Protein AF-0000000076970080 (afdb_homodimer)

Organism: Aegilops tauschii subsp. strangulata (NCBI:txid200361)

Secondary structure (DSSP, 8-state):
-----EE--S-------S-----TTT-PPPEEEEE-SGGGTT-EEEE-HHHHHHT-----EEESS-PPPHHHHHHHHHHHHHHHHHHHHHHHHHHHHHHHHHHHHHHHHHHHHH--/-----EE--S-------S-----TTT-PPPEEEEE-SGGGTT-EEEE-HHHHHHT---S-EEESS-PPPHHHHHHHHHHHHHHHHHHHHHHHHHHHHHHHHHHHHHHHHHHHHH--

pLDDT: mean 81.89, std 19.7, range [21.89, 98.44]

Foldseek 3Di:
DQQALWPADPCPPDPDDPPQDAQPPPRDHWDWIAGCHQQRGGWIWTDDPVCNVPVNHSVRIDTPDDGDPPVSNVVSNVVVVVVVVVVVVVVVVVVVVVVVVVVVVVVVVVVVVVVD/DQQAQWPQDPDPPPDDDPPQDQQPPPRDFWGWTQGCDQQRGGWIWTDDPVCNVPVNHSVRIGTPDDGDPPVSNVVSNVVVVVVVVVVVVVVVVVVVVVVVVVVVVVVVVVVVVVVD

Radius of gyration: 26.05 Å; Cα contacts (8 Å, |Δi|>4): 321; chains: 2; bounding box: 55×82×54 Å

Solvent-accessible surface area (backbone atoms only — not comparable to full-atom values): 13072 Å² total; per-residue (Å²): 131,84,75,50,50,58,48,75,51,77,86,70,79,65,87,74,68,88,84,54,76,46,28,89,86,73,68,40,72,47,36,68,29,19,24,50,31,55,57,46,47,38,36,36,27,34,26,44,63,60,25,74,75,69,70,42,82,72,81,45,73,43,69,72,48,75,82,66,58,67,64,36,29,53,44,33,39,48,55,48,47,53,34,52,50,51,52,52,50,43,53,52,49,50,52,53,48,51,53,53,50,49,53,47,52,50,51,42,51,52,53,53,62,70,70,98,131,85,66,52,50,55,50,68,56,83,76,77,75,67,86,74,67,87,85,55,76,45,27,89,86,73,65,38,74,48,36,65,28,19,28,54,38,55,56,45,48,37,37,36,26,33,24,44,63,60,26,69,74,69,71,44,70,72,79,45,74,45,72,72,48,75,81,66,58,67,65,36,28,53,45,34,40,48,55,47,46,53,35,52,51,52,53,52,49,44,54,52,49,50,51,54,49,52,53,53,51,49,53,49,51,49,49,41,52,50,53,52,60,71,71,98

Structure (mmCIF, N/CA/C/O backbone):
data_AF-0000000076970080-model_v1
#
loop_
_entity.id
_entity.type
_entity.pdbx_description
1 polymer 'Zinc finger GRF-type domain-containing protein'
#
loop_
_atom_site.group_PDB
_atom_site.id
_atom_site.type_symbol
_atom_site.label_atom_id
_atom_site.label_alt_id
_atom_site.label_comp_id
_atom_site.label_asym_id
_atom_site.label_entity_id
_atom_site.label_seq_id
_atom_site.pdbx_PDB_ins_code
_atom_site.Cartn_x
_atom_site.Cartn_y
_atom_site.Cartn_z
_atom_site.occupancy
_atom_site.B_iso_or_equiv
_atom_site.auth_seq_id
_atom_site.auth_comp_id
_atom_site.auth_asym_id
_atom_site.auth_atom_id
_atom_site.pdbx_PDB_model_num
ATOM 1 N N . GLN A 1 1 ? -20.906 6.219 2.838 1 29.48 1 GLN A N 1
ATOM 2 C CA . GLN A 1 1 ? -19.578 6.734 3.133 1 29.48 1 GLN A CA 1
ATOM 3 C C . GLN A 1 1 ? -18.719 5.68 3.838 1 29.48 1 GLN A C 1
ATOM 5 O O . GLN A 1 1 ? -19.094 5.191 4.91 1 29.48 1 GLN A O 1
ATOM 10 N N . GLU A 1 2 ? -17.859 4.887 3.189 1 37.53 2 GLU A N 1
ATOM 11 C CA . GLU A 1 2 ? -17.172 3.713 3.725 1 37.53 2 GLU A CA 1
ATOM 12 C C . GLU A 1 2 ? -16.297 4.082 4.922 1 37.53 2 GLU A C 1
ATOM 14 O O . GLU A 1 2 ? -15.594 5.098 4.895 1 37.53 2 GLU A O 1
ATOM 19 N N . THR A 1 3 ? -16.625 3.633 6.121 1 46.16 3 THR A N 1
ATOM 20 C CA . THR A 1 3 ? -15.828 3.809 7.336 1 46.16 3 THR A CA 1
ATOM 21 C C . THR A 1 3 ? -14.375 3.418 7.094 1 46.16 3 THR A C 1
ATOM 23 O O . THR A 1 3 ? -14.094 2.363 6.523 1 46.16 3 THR A O 1
ATOM 26 N N . PRO A 1 4 ? -13.461 4.406 7.207 1 46.34 4 PRO A N 1
ATOM 27 C CA . PRO A 1 4 ? -12.055 4.055 7.016 1 46.34 4 PRO A CA 1
ATOM 28 C C . PRO A 1 4 ? -11.594 2.934 7.945 1 46.34 4 PRO A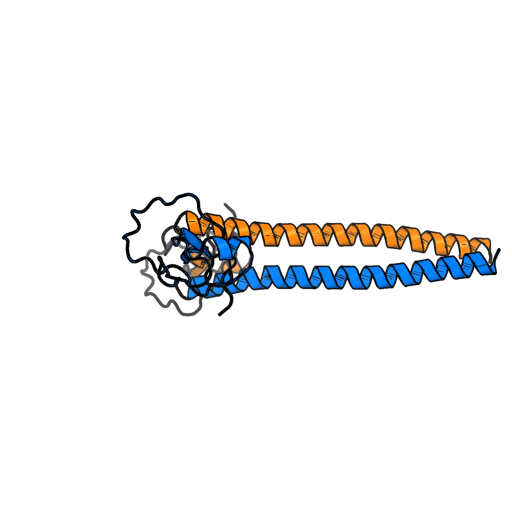 C 1
ATOM 30 O O . PRO A 1 4 ? -12.148 2.766 9.039 1 46.34 4 PRO A O 1
ATOM 33 N N . ASP A 1 5 ? -11.023 1.921 7.551 1 50.09 5 ASP A N 1
ATOM 34 C CA . ASP A 1 5 ? -10.352 0.904 8.359 1 50.09 5 ASP A CA 1
ATOM 35 C C . ASP A 1 5 ? -9.453 1.545 9.406 1 50.09 5 ASP A C 1
ATOM 37 O O . ASP A 1 5 ? -8.617 2.391 9.086 1 50.09 5 ASP A O 1
ATOM 41 N N . SER A 1 6 ? -9.984 1.822 10.672 1 53.53 6 SER A N 1
ATOM 42 C CA . SER A 1 6 ? -9.328 2.561 11.742 1 53.53 6 SER A CA 1
ATOM 43 C C . SER A 1 6 ? -8.203 1.739 12.367 1 53.53 6 SER A C 1
ATOM 45 O O . SER A 1 6 ? -8.344 0.531 12.562 1 53.53 6 SER A O 1
ATOM 47 N N . VAL A 1 7 ? -6.988 2.172 12.219 1 51.09 7 VAL A N 1
ATOM 48 C CA . VAL A 1 7 ? -5.953 1.723 13.148 1 51.09 7 VAL A CA 1
ATOM 49 C C . VAL A 1 7 ? -6.137 2.408 14.5 1 51.09 7 VAL A C 1
ATOM 51 O O . VAL A 1 7 ? -6.254 3.635 14.57 1 51.09 7 VAL A O 1
ATOM 54 N N . VAL A 1 8 ? -6.664 1.631 15.484 1 51.25 8 VAL A N 1
ATOM 55 C CA . VAL A 1 8 ? -6.887 2.17 16.812 1 51.25 8 VAL A CA 1
ATOM 56 C C . VAL A 1 8 ? -5.574 2.693 17.391 1 51.25 8 VAL A C 1
ATOM 58 O O . VAL A 1 8 ? -4.566 1.98 17.406 1 51.25 8 VAL A O 1
ATOM 61 N N . GLU A 1 9 ? -5.219 4.035 17.344 1 52.5 9 GLU A N 1
ATOM 62 C CA . GLU A 1 9 ? -4.07 4.594 18.047 1 52.5 9 GLU A CA 1
ATOM 63 C C . GLU A 1 9 ? -4.164 4.332 19.562 1 52.5 9 GLU A C 1
ATOM 65 O O . GLU A 1 9 ? -5.262 4.254 20.109 1 52.5 9 GLU A O 1
ATOM 70 N N . PRO A 1 10 ? -3.008 4.184 20.172 1 43.25 10 PRO A N 1
ATOM 71 C CA . PRO A 1 10 ? -3.012 4.145 21.625 1 43.25 10 PRO A CA 1
ATOM 72 C C . PRO A 1 10 ? -3.834 5.27 22.25 1 43.25 10 PRO A C 1
ATOM 74 O O . PRO A 1 10 ? -4.113 6.273 21.594 1 43.25 10 PRO A O 1
ATOM 77 N N . SER A 1 11 ? -4.215 5.23 23.656 1 40.75 11 SER A N 1
ATOM 78 C CA . SER A 1 11 ? -5.059 5.965 24.594 1 40.75 11 SER A CA 1
ATOM 79 C C . SER A 1 11 ? -4.801 7.465 24.516 1 40.75 11 SER A C 1
ATOM 81 O O . SER A 1 11 ? -3.789 7.953 25.016 1 40.75 11 SER A O 1
ATOM 83 N N . PHE A 1 12 ? -4.855 8.039 23.422 1 42.59 12 PHE A N 1
ATOM 84 C CA . PHE A 1 12 ? -4.84 9.484 23.594 1 42.59 12 PHE A CA 1
ATOM 85 C C . PHE A 1 12 ? -5.98 9.93 24.5 1 42.59 12 PHE A C 1
ATOM 87 O O . PHE A 1 12 ? -7.152 9.773 24.156 1 42.59 12 PHE A O 1
ATOM 94 N N . ARG A 1 13 ? -5.637 10.086 25.875 1 39.88 13 ARG A N 1
ATOM 95 C CA . ARG A 1 13 ? -6.551 10.406 26.969 1 39.88 13 ARG A CA 1
ATOM 96 C C . ARG A 1 13 ? -6.973 11.875 26.922 1 39.88 13 ARG A C 1
ATOM 98 O O . ARG A 1 13 ? -6.34 12.734 27.547 1 39.88 13 ARG A O 1
ATOM 105 N N . GLY A 1 14 ? -7.246 12.453 25.781 1 41.94 14 GLY A N 1
ATOM 106 C CA . GLY A 1 14 ? -7.789 13.789 26 1 41.94 14 GLY A CA 1
ATOM 107 C C . GLY A 1 14 ? -9.117 13.773 26.734 1 41.94 14 GLY A C 1
ATOM 108 O O . GLY A 1 14 ? -9.773 12.734 26.812 1 41.94 14 GLY A O 1
ATOM 109 N N . SER A 1 15 ? -9.258 14.773 27.625 1 40.94 15 SER A N 1
ATOM 110 C CA . SER A 1 15 ? -10.453 15.023 28.422 1 40.94 15 SER A CA 1
ATOM 111 C C . SER A 1 15 ? -11.672 15.234 27.531 1 40.94 15 SER A C 1
ATOM 113 O O . SER A 1 15 ? -11.688 16.141 26.703 1 40.94 15 SER A O 1
ATOM 115 N N . TYR A 1 16 ? -12.227 14.172 27.094 1 46.31 16 TYR A N 1
ATOM 116 C CA . TYR A 1 16 ? -13.461 14.188 26.328 1 46.31 16 TYR A CA 1
ATOM 117 C C . TYR A 1 16 ? -14.562 14.945 27.062 1 46.31 16 TYR A C 1
ATOM 119 O O . TYR A 1 16 ? -14.742 14.773 28.266 1 46.31 16 TYR A O 1
ATOM 127 N N . THR A 1 17 ? -14.891 16.094 26.625 1 47.94 17 THR A N 1
ATOM 128 C CA . THR A 1 17 ? -16.047 16.797 27.172 1 47.94 17 THR A CA 1
ATOM 129 C C . THR A 1 17 ? -17.328 15.984 26.969 1 47.94 17 THR A C 1
ATOM 131 O O . THR A 1 17 ? -17.391 15.133 26.078 1 47.94 17 THR A O 1
ATOM 134 N N . GLU A 1 18 ? -18.312 15.922 27.844 1 51.88 18 GLU A N 1
ATOM 135 C CA . GLU A 1 18 ? -19.594 15.273 28.094 1 51.88 18 GLU A CA 1
ATOM 136 C C . GLU A 1 18 ? -20.422 15.172 26.812 1 51.88 18 GLU A C 1
ATOM 138 O O . GLU A 1 18 ? -21.25 14.273 26.672 1 51.88 18 GLU A O 1
ATOM 143 N N . SER A 1 19 ? -20.422 16.109 25.812 1 54.69 19 SER A N 1
ATOM 144 C CA . SER A 1 19 ? -21.406 16.078 24.734 1 54.69 19 SER A CA 1
ATOM 145 C C . SER A 1 19 ? -20.953 15.188 23.578 1 54.69 19 SER A C 1
ATOM 147 O O . SER A 1 19 ? -20.734 15.664 22.469 1 54.69 19 SER A O 1
ATOM 149 N N . GLU A 1 20 ? -20.172 14.242 23.828 1 60.91 20 GLU A N 1
ATOM 150 C CA . GLU A 1 20 ? -19.656 13.508 22.688 1 60.91 20 GLU A CA 1
ATOM 151 C C . GLU A 1 20 ? -20.719 12.602 22.078 1 60.91 20 GLU A C 1
ATOM 153 O O . GLU A 1 20 ? -21.453 11.922 22.797 1 60.91 20 GLU A O 1
ATOM 158 N N . PRO A 1 21 ? -21.062 12.859 20.828 1 65.19 21 PRO A N 1
ATOM 159 C CA . PRO A 1 21 ? -22.141 12.094 20.188 1 65.19 21 PRO A CA 1
ATOM 160 C C . PRO A 1 21 ? -21.953 10.586 20.328 1 65.19 21 PRO A C 1
ATOM 162 O O . PRO A 1 21 ? -20.844 10.07 20.094 1 65.19 21 PRO A O 1
ATOM 165 N N . THR A 1 22 ? -22.688 10 21.156 1 74.12 22 THR A N 1
ATOM 166 C CA . THR A 1 22 ? -22.75 8.547 21.281 1 74.12 22 THR A CA 1
ATOM 167 C C . THR A 1 22 ? -23.594 7.949 20.141 1 74.12 22 THR A C 1
ATOM 169 O O . THR A 1 22 ? -24.516 8.594 19.656 1 74.12 22 THR A O 1
ATOM 172 N N . CYS A 1 23 ? -23.094 6.875 19.547 1 80.31 23 CYS A N 1
ATOM 173 C CA . CYS A 1 23 ? -23.891 6.242 18.5 1 80.31 23 CYS A CA 1
ATOM 174 C C . CYS A 1 23 ? -25.203 5.73 19.047 1 80.31 23 CYS A C 1
ATOM 176 O O . CYS A 1 23 ? -25.297 5.395 20.234 1 80.31 23 CYS A O 1
ATOM 178 N N . MET A 1 24 ? -26.188 5.789 18.266 1 78.75 24 MET A N 1
ATOM 179 C CA . MET A 1 24 ? -27.547 5.438 18.672 1 78.75 24 MET A CA 1
ATOM 180 C C . MET A 1 24 ? -27.688 3.932 18.859 1 78.75 24 MET A C 1
ATOM 182 O O . MET A 1 24 ? -28.562 3.473 19.594 1 78.75 24 MET A O 1
ATOM 186 N N . MET A 1 25 ? -26.781 3.234 18.328 1 81.25 25 MET A N 1
ATOM 187 C CA . MET A 1 25 ? -26.922 1.78 18.344 1 81.25 25 MET A CA 1
ATOM 188 C C . MET A 1 25 ? -26.25 1.187 19.578 1 81.25 25 MET A C 1
ATOM 190 O O . MET A 1 25 ? -26.797 0.273 20.203 1 81.25 25 MET A O 1
ATOM 194 N N . HIS A 1 26 ? -25.031 1.766 20 1 84 26 HIS A N 1
ATOM 195 C CA . HIS A 1 26 ? -24.234 1.1 21.031 1 84 26 HIS A CA 1
ATOM 196 C C . HIS A 1 26 ? -24.141 1.96 22.281 1 84 26 HIS A C 1
ATOM 198 O O . HIS A 1 26 ? -23.75 1.473 23.344 1 84 26 HIS A O 1
ATOM 204 N N . HIS A 1 27 ? -24.516 3.227 22.156 1 82.62 27 HIS A N 1
ATOM 205 C CA . HIS A 1 27 ? -24.578 4.152 23.281 1 82.62 27 HIS A CA 1
ATOM 206 C C . HIS A 1 27 ? -23.266 4.145 24.078 1 82.62 27 HIS A C 1
ATOM 208 O O . HIS A 1 27 ? -23.297 4.113 25.312 1 82.62 27 HIS A O 1
ATOM 214 N N . GLN A 1 28 ? -22.156 3.992 23.391 1 83.38 28 GLN A N 1
ATOM 215 C CA . GLN A 1 28 ? -20.828 4.031 24.016 1 83.38 28 GLN A CA 1
ATOM 216 C C . GLN A 1 28 ? -20.156 5.383 23.781 1 83.38 28 GLN A C 1
ATOM 218 O O . GLN A 1 28 ? -20.422 6.059 22.797 1 83.38 28 GLN A O 1
ATOM 223 N N . ARG A 1 29 ? -19.375 5.797 24.734 1 83.62 29 ARG A N 1
ATOM 224 C CA . ARG A 1 29 ? -18.578 7.004 24.547 1 83.62 29 ARG A CA 1
ATOM 225 C C . ARG A 1 29 ? -17.609 6.855 23.375 1 83.62 29 ARG A C 1
ATOM 227 O O . ARG A 1 29 ? -16.969 5.812 23.219 1 83.62 29 ARG A O 1
ATOM 234 N N . PRO A 1 30 ? -17.625 7.828 22.578 1 84.62 30 PRO A N 1
ATOM 235 C CA . PRO A 1 30 ? -16.703 7.742 21.422 1 84.62 30 PRO A CA 1
ATOM 236 C C . PRO A 1 30 ? -15.242 7.617 21.844 1 84.62 30 PRO A C 1
ATOM 238 O O . PRO A 1 30 ? -14.852 8.156 22.891 1 84.62 30 PRO A O 1
ATOM 241 N N . LYS A 1 31 ? -14.555 6.887 21.062 1 87 31 LYS A N 1
ATOM 242 C CA . LYS A 1 31 ? -13.117 6.715 21.266 1 87 31 LYS A CA 1
ATOM 243 C C . LYS A 1 31 ? -12.32 7.383 20.156 1 87 31 LYS A C 1
ATOM 245 O O . LYS A 1 31 ? -12.789 7.477 19.016 1 87 31 LYS A O 1
ATOM 250 N N . LYS A 1 32 ? -11.156 7.902 20.594 1 89.12 32 LYS A N 1
ATOM 251 C CA . LYS A 1 32 ? -10.234 8.453 19.609 1 89.12 32 LYS A CA 1
ATOM 252 C C . LYS A 1 32 ? -9.594 7.348 18.766 1 89.12 32 LYS A C 1
ATOM 254 O O . LYS A 1 32 ? -9 6.418 19.328 1 89.12 32 LYS A O 1
ATOM 259 N N . MET A 1 33 ? -9.781 7.488 17.422 1 89.88 33 MET A N 1
ATOM 260 C CA . MET A 1 33 ? -9.266 6.48 16.5 1 89.88 33 MET A CA 1
ATOM 261 C C . MET A 1 33 ? -8.516 7.137 15.344 1 89.88 33 MET A C 1
ATOM 263 O O . MET A 1 33 ? -8.555 8.359 15.18 1 89.88 33 MET A O 1
ATOM 267 N N . VAL A 1 34 ? -7.734 6.25 14.617 1 93.94 34 VAL A N 1
ATOM 268 C CA . VAL A 1 34 ? -6.984 6.699 13.445 1 93.94 34 VAL A CA 1
ATOM 269 C C . VAL A 1 34 ? -7.508 5.996 12.195 1 93.94 34 VAL A C 1
ATOM 271 O O . VAL A 1 34 ? -7.641 4.77 12.172 1 93.94 34 VAL A O 1
ATOM 274 N N . ALA A 1 35 ? -7.875 6.785 11.211 1 92.88 35 ALA A N 1
ATOM 275 C CA . ALA A 1 35 ? -8.336 6.211 9.945 1 92.88 35 ALA A CA 1
ATOM 276 C C . ALA A 1 35 ? -7.188 5.543 9.203 1 92.88 35 ALA A C 1
ATOM 278 O O . ALA A 1 35 ? -6.062 6.051 9.188 1 92.88 35 ALA A O 1
ATOM 279 N N . PHE A 1 36 ? -7.465 4.422 8.617 1 94.38 36 PHE A N 1
ATOM 280 C CA . PHE A 1 36 ? -6.477 3.676 7.848 1 94.38 36 PHE A CA 1
ATOM 281 C C . PHE A 1 36 ? -7.09 3.148 6.555 1 94.38 36 PHE A C 1
ATOM 283 O O . PHE A 1 36 ? -7.211 1.937 6.367 1 94.38 36 PHE A O 1
ATOM 290 N N . GLU A 1 37 ? -7.391 4.219 5.766 1 91.62 37 GLU A N 1
ATOM 291 C CA . GLU A 1 37 ? -8.023 3.914 4.488 1 91.62 37 GLU A CA 1
ATOM 292 C C . GLU A 1 37 ? -7.926 5.094 3.527 1 91.62 37 GLU A C 1
ATOM 294 O O . GLU A 1 37 ? -8.32 6.215 3.869 1 91.62 37 GLU A O 1
ATOM 299 N N . GLY A 1 38 ? -7.457 4.711 2.381 1 95.56 38 GLY A N 1
ATOM 300 C CA . GLY A 1 38 ? -7.477 5.699 1.314 1 95.56 38 GLY A CA 1
ATOM 301 C C . GLY A 1 38 ? -6.848 7.02 1.715 1 95.56 38 GLY A C 1
ATOM 302 O O . GLY A 1 38 ? -5.824 7.043 2.398 1 95.56 38 GLY A O 1
ATOM 303 N N . ALA A 1 39 ? -7.535 8.078 1.351 1 96.06 39 ALA A N 1
ATOM 304 C CA . ALA A 1 39 ? -7.031 9.438 1.544 1 96.06 39 ALA A CA 1
ATOM 305 C C . ALA A 1 39 ? -7.141 9.859 3.006 1 96.06 39 ALA A C 1
ATOM 307 O O . ALA A 1 39 ? -6.562 10.867 3.41 1 96.06 39 ALA A O 1
ATOM 308 N N . LEU A 1 40 ? -7.801 9.07 3.811 1 95.81 40 LEU A N 1
ATOM 309 C CA . LEU A 1 40 ? -8.039 9.398 5.211 1 95.81 40 LEU A CA 1
ATOM 310 C C . LEU A 1 40 ? -6.977 8.781 6.105 1 95.81 40 LEU A C 1
ATOM 312 O O . LEU A 1 40 ? -6.949 9.031 7.312 1 95.81 40 LEU A O 1
ATOM 316 N N . THR A 1 41 ? -6.102 8.102 5.531 1 96.81 41 THR A N 1
ATOM 317 C CA . THR A 1 41 ? -5.094 7.359 6.285 1 96.81 41 THR A CA 1
ATOM 318 C C . THR A 1 41 ? -4.32 8.297 7.211 1 96.81 41 THR A C 1
ATOM 320 O O . THR A 1 41 ? -3.762 9.297 6.766 1 96.81 41 THR A O 1
ATOM 323 N N . GLY A 1 42 ? -4.344 7.973 8.477 1 96.56 42 GLY A N 1
ATOM 324 C CA . GLY A 1 42 ? -3.568 8.711 9.461 1 96.56 42 GLY A CA 1
ATOM 325 C C . GLY A 1 42 ? -4.371 9.789 10.164 1 96.56 42 GLY A C 1
ATOM 326 O O . GLY A 1 42 ? -3.922 10.352 11.164 1 96.56 42 GLY A O 1
ATOM 327 N N . ARG A 1 43 ? -5.539 10.148 9.695 1 95.5 43 ARG A N 1
ATOM 328 C CA . ARG A 1 43 ? -6.367 11.18 10.32 1 95.5 43 ARG A CA 1
ATOM 329 C C . ARG A 1 43 ? -7.059 10.648 11.57 1 95.5 43 ARG A C 1
ATOM 331 O O . ARG A 1 43 ? -7.539 9.508 11.586 1 95.5 43 ARG A O 1
ATOM 338 N N . ARG A 1 44 ? -7.102 11.484 12.523 1 92.75 44 ARG A N 1
ATOM 339 C CA . ARG A 1 44 ? -7.734 11.078 13.773 1 92.75 44 ARG A CA 1
ATOM 340 C C . ARG A 1 44 ? -9.203 11.469 13.797 1 92.75 44 ARG A C 1
ATOM 342 O O . ARG A 1 44 ? -9.586 12.516 13.266 1 92.75 44 ARG A O 1
ATOM 349 N N . PHE A 1 45 ? -9.945 10.531 14.43 1 91.12 45 PHE A N 1
ATOM 350 C CA . PHE A 1 45 ? -11.375 10.789 14.562 1 91.12 45 PHE A CA 1
ATOM 351 C C . PHE A 1 45 ? -11.93 10.141 15.828 1 91.12 45 PHE A C 1
ATOM 353 O O . PHE A 1 45 ? -11.289 9.273 16.422 1 91.12 45 PHE A O 1
ATOM 360 N N . LEU A 1 46 ? -13.031 10.688 16.297 1 88.25 46 LEU A N 1
ATOM 361 C CA . LEU A 1 46 ? -13.82 10.078 17.359 1 88.25 46 LEU A CA 1
ATOM 362 C C . LEU A 1 46 ? -14.961 9.242 16.781 1 88.25 46 LEU A C 1
ATOM 364 O O . LEU A 1 46 ? -15.688 9.703 15.898 1 88.25 46 LEU A O 1
ATOM 368 N N . GLY A 1 47 ? -14.969 7.969 17.188 1 85.5 47 GLY A N 1
ATOM 369 C CA . GLY A 1 47 ? -16.016 7.078 16.688 1 85.5 47 GLY A CA 1
ATOM 370 C C . GLY A 1 47 ? -16.406 6.016 17.703 1 85.5 47 GLY A C 1
ATOM 371 O O . GLY A 1 47 ? -15.828 5.938 18.781 1 85.5 47 GLY A O 1
ATOM 372 N N . CYS A 1 48 ? -17.516 5.359 17.312 1 86.19 48 CYS A N 1
ATOM 373 C CA . CYS A 1 48 ? -18.016 4.27 18.156 1 86.19 48 CYS A CA 1
ATOM 374 C C . CYS A 1 48 ? -16.984 3.145 18.25 1 86.19 48 CYS A C 1
ATOM 376 O O . CYS A 1 48 ? -16.531 2.633 17.219 1 86.19 48 CYS A O 1
ATOM 378 N N . PRO A 1 49 ? -16.578 2.764 19.422 1 83.44 49 PRO A N 1
ATOM 379 C CA . PRO A 1 49 ? -15.562 1.728 19.578 1 83.44 49 PRO A CA 1
ATOM 380 C C . PRO A 1 49 ? -16.031 0.352 19.109 1 83.44 49 PRO A C 1
ATOM 382 O O . PRO A 1 49 ? -15.219 -0.507 18.781 1 83.44 49 PRO A O 1
ATOM 385 N N . VAL A 1 50 ? -17.328 0.162 19.062 1 81.38 50 VAL A N 1
ATOM 386 C CA . VAL A 1 50 ? -17.875 -1.136 18.703 1 81.38 50 VAL A CA 1
ATOM 387 C C . VAL A 1 50 ? -17.828 -1.317 17.188 1 81.38 50 VAL A C 1
ATOM 389 O O . VAL A 1 50 ? -17.734 -2.443 16.703 1 81.38 50 VAL A O 1
ATOM 392 N N . SER A 1 51 ? -17.859 -0.243 16.484 1 76.5 51 SER A N 1
ATOM 393 C CA . SER A 1 51 ? -17.859 -0.277 15.023 1 76.5 51 SER A CA 1
ATOM 394 C C . SER A 1 51 ? -16.562 -0.881 14.484 1 76.5 51 SER A C 1
ATOM 396 O O . SER A 1 51 ? -16.594 -1.638 13.508 1 76.5 51 SER A O 1
ATOM 398 N N . GLN A 1 52 ? -15.492 -0.58 15.125 1 71.75 52 GLN A N 1
ATOM 399 C CA . GLN A 1 52 ? -14.195 -1.092 14.695 1 71.75 52 GLN A CA 1
ATOM 400 C C . GLN A 1 52 ? -14.078 -2.586 14.977 1 71.75 52 GLN A C 1
ATOM 402 O O . GLN A 1 52 ? -13.508 -3.33 14.172 1 71.75 52 GLN A O 1
ATOM 407 N N . ASP A 1 53 ? -14.695 -2.912 16.031 1 71.31 53 ASP A N 1
ATOM 408 C CA . ASP A 1 53 ? -14.562 -4.289 16.5 1 71.31 53 ASP A CA 1
ATOM 409 C C . ASP A 1 53 ? -15.492 -5.223 15.719 1 71.31 53 ASP A C 1
ATOM 411 O O . ASP A 1 53 ? -15.102 -6.34 15.375 1 71.31 53 ASP A O 1
ATOM 415 N N . GLU A 1 54 ? -16.641 -4.68 15.414 1 69.62 54 GLU A N 1
ATOM 416 C CA . GLU A 1 54 ? -17.656 -5.566 14.852 1 69.62 54 GLU A CA 1
ATOM 417 C C . GLU A 1 54 ? -17.812 -5.332 13.352 1 69.62 54 GLU A C 1
ATOM 419 O O . GLU A 1 54 ? -18.516 -6.086 12.672 1 69.62 54 GLU A O 1
ATOM 424 N N . GLY A 1 55 ? -17.141 -4.406 12.898 1 71 55 GLY A N 1
ATOM 425 C CA . GLY A 1 55 ? -17.281 -4.109 11.484 1 71 55 GLY A CA 1
ATOM 426 C C . GLY A 1 55 ? -18.562 -3.377 11.156 1 71 55 GLY A C 1
ATOM 427 O O . GLY A 1 55 ? -19.047 -3.434 10.023 1 71 55 GLY A O 1
ATOM 428 N N . VAL A 1 56 ? -19.203 -2.916 12.148 1 67.56 56 VAL A N 1
ATOM 429 C CA . VAL A 1 56 ? -20.453 -2.182 11.953 1 67.56 56 VAL A CA 1
ATOM 430 C C . VAL A 1 56 ? -20.172 -0.682 11.914 1 67.56 56 VAL A C 1
ATOM 432 O O . VAL A 1 56 ? -19.344 -0.183 12.68 1 67.56 56 VAL A O 1
ATOM 435 N N . ASN A 1 57 ? -20.672 -0.059 10.883 1 72.25 57 ASN A N 1
ATOM 436 C CA . ASN A 1 57 ? -20.547 1.394 10.82 1 72.25 57 ASN A CA 1
ATOM 437 C C . ASN A 1 57 ? -21.719 2.086 11.516 1 72.25 57 ASN A C 1
ATOM 439 O O . ASN A 1 57 ? -22.859 2.008 11.062 1 72.25 57 ASN A O 1
ATOM 443 N N . CYS A 1 58 ? -21.516 2.666 12.609 1 80.31 58 CYS A N 1
ATOM 444 C CA . CYS A 1 58 ? -22.562 3.307 13.391 1 80.31 58 CYS A CA 1
ATOM 445 C C . CYS A 1 58 ? -22.875 4.695 12.852 1 80.31 58 CYS A C 1
ATOM 447 O O . CYS A 1 58 ? -23.906 5.289 13.195 1 80.31 58 CYS A O 1
ATOM 449 N N . GLY A 1 59 ? -22.047 5.219 11.992 1 76 59 GLY A N 1
ATOM 450 C CA . GLY A 1 59 ? -22.297 6.512 11.375 1 76 59 GLY A CA 1
ATOM 451 C C . GLY A 1 59 ? -21.828 7.676 12.227 1 76 59 GLY A C 1
ATOM 452 O O . GLY A 1 59 ? -22.062 8.836 11.883 1 76 59 GLY A O 1
ATOM 453 N N . VAL A 1 60 ? -21.328 7.379 13.375 1 79.06 60 VAL A N 1
ATOM 454 C CA . VAL A 1 60 ? -20.859 8.43 14.273 1 79.06 60 VAL A CA 1
ATOM 455 C C . VAL A 1 60 ? -19.375 8.68 14.031 1 79.06 60 VAL A C 1
ATOM 457 O O . VAL A 1 60 ? -18.531 7.863 14.406 1 79.06 60 VAL A O 1
ATOM 460 N N . VAL A 1 61 ? -19.062 9.789 13.297 1 83.69 61 VAL A N 1
ATOM 461 C CA . VAL A 1 61 ? -17.656 10.164 13.086 1 83.69 61 VAL A CA 1
ATOM 462 C C . VAL A 1 61 ? -17.5 11.664 13.273 1 83.69 61 VAL A C 1
ATOM 464 O O . VAL A 1 61 ? -18.234 12.461 12.672 1 83.69 61 VAL A O 1
ATOM 467 N N . GLU A 1 62 ? -16.688 11.953 14.172 1 88.19 62 GLU A N 1
ATOM 468 C CA . GLU A 1 62 ? -16.234 13.336 14.328 1 88.19 62 GLU A CA 1
ATOM 469 C C . GLU A 1 62 ? -14.734 13.461 14.117 1 88.19 62 GLU A C 1
ATOM 471 O O . GLU A 1 62 ? -13.945 12.969 14.93 1 88.19 62 GLU A O 1
ATOM 476 N N . TRP A 1 63 ? -14.391 14.234 13.125 1 90.69 63 TRP A N 1
ATOM 477 C CA . TRP A 1 63 ? -12.977 14.328 12.781 1 90.69 63 TRP A CA 1
ATOM 478 C C . TRP A 1 63 ? -12.242 15.258 13.742 1 90.69 63 TRP A C 1
ATOM 480 O O . TRP A 1 63 ? -12.719 16.359 14.039 1 90.69 63 TRP A O 1
ATOM 490 N N . VAL A 1 64 ? -11.172 14.688 14.25 1 91.56 64 VAL A N 1
ATOM 491 C CA . VAL A 1 64 ? -10.281 15.469 15.109 1 91.56 64 VAL A CA 1
ATOM 492 C C . VAL A 1 64 ? -9.359 16.328 14.25 1 91.56 64 VAL A C 1
ATOM 494 O O . VAL A 1 64 ? -9.141 17.5 14.555 1 91.56 64 VAL A O 1
ATOM 497 N N . ASP A 1 65 ? -8.914 15.742 13.188 1 92.69 65 ASP A N 1
ATOM 498 C CA . ASP A 1 65 ? -7.996 16.438 12.289 1 92.69 65 ASP A CA 1
ATOM 499 C C . ASP A 1 65 ? -8.711 16.906 11.031 1 92.69 65 ASP A C 1
ATOM 501 O O . ASP A 1 65 ? -9.688 16.297 10.594 1 92.69 65 ASP A O 1
ATOM 505 N N . GLY A 1 66 ? -8.18 18.016 10.422 1 93.44 66 GLY A N 1
ATOM 506 C CA . GLY A 1 66 ? -8.625 18.438 9.102 1 93.44 66 GLY A CA 1
ATOM 507 C C . GLY A 1 66 ? -8.133 17.531 7.988 1 93.44 66 GLY A C 1
ATOM 508 O O . GLY A 1 66 ? -7.379 16.594 8.234 1 93.44 66 GLY A O 1
ATOM 509 N N . PRO A 1 67 ? -8.656 17.875 6.777 1 94.75 67 PRO A N 1
ATOM 510 C CA . PRO A 1 67 ? -8.195 17.078 5.645 1 94.75 67 PRO A CA 1
ATOM 511 C C . PRO A 1 67 ? -6.699 17.25 5.375 1 94.75 67 PRO A C 1
ATOM 513 O O . PRO A 1 67 ? -6.141 18.312 5.637 1 94.75 67 PRO A O 1
ATOM 516 N N . TRP A 1 68 ? -6.125 16.219 4.926 1 95.31 68 TRP A N 1
ATOM 517 C CA . TRP A 1 68 ? -4.742 16.297 4.469 1 95.31 68 TRP A CA 1
ATOM 518 C C . TRP A 1 68 ? -4.625 17.203 3.242 1 95.31 68 TRP A C 1
ATOM 520 O O . TRP A 1 68 ? -5.598 17.391 2.512 1 95.31 68 TRP A O 1
ATOM 530 N N . PRO A 1 69 ? -3.357 17.781 3.051 1 94.88 69 PRO A N 1
ATOM 531 C CA . PRO A 1 69 ? -3.17 18.516 1.79 1 94.88 69 PRO A CA 1
ATOM 532 C C . PRO A 1 69 ? -3.479 17.656 0.566 1 94.88 69 PRO A C 1
ATOM 534 O O . PRO A 1 69 ? -3.34 16.422 0.616 1 94.88 69 PRO A O 1
ATOM 537 N N . GLU A 1 70 ? -3.924 18.297 -0.463 1 93.56 70 GLU A N 1
ATOM 538 C CA . GLU A 1 70 ? -4.383 17.594 -1.66 1 93.56 70 GLU A CA 1
ATOM 539 C C . GLU A 1 70 ? -3.316 16.641 -2.186 1 93.56 70 GLU A C 1
ATOM 541 O O . GLU A 1 70 ? -3.625 15.516 -2.598 1 93.56 70 GLU A O 1
ATOM 546 N N . ILE A 1 71 ? -2.094 17.109 -2.199 1 94.31 71 ILE A N 1
ATOM 547 C CA . ILE A 1 71 ? -1.012 16.297 -2.746 1 94.31 71 ILE A CA 1
ATOM 548 C C . ILE A 1 71 ? -0.87 15.016 -1.937 1 94.31 71 ILE A C 1
ATOM 550 O O . ILE A 1 71 ? -0.683 13.938 -2.504 1 94.31 71 ILE A O 1
ATOM 554 N N . LEU A 1 72 ? -0.93 15.156 -0.655 1 95.69 72 LEU A N 1
ATOM 555 C CA . LEU A 1 72 ? -0.855 13.961 0.181 1 95.69 72 LEU A CA 1
ATOM 556 C C . LEU A 1 72 ? -2.041 13.039 -0.08 1 95.69 72 LEU A C 1
ATOM 558 O O . LEU A 1 72 ? -1.888 11.812 -0.109 1 95.69 72 LEU A O 1
ATOM 562 N N . GLN A 1 73 ? -3.215 13.594 -0.236 1 96.44 73 GLN A N 1
ATOM 563 C CA . GLN A 1 73 ? -4.383 12.766 -0.525 1 96.44 73 GLN A CA 1
ATOM 564 C C . GLN A 1 73 ? -4.188 11.961 -1.806 1 96.44 73 GLN A C 1
ATOM 566 O O . GLN A 1 73 ? -4.531 10.781 -1.861 1 96.44 73 GLN A O 1
ATOM 571 N N . ARG A 1 74 ? -3.66 12.578 -2.773 1 96.69 74 ARG A N 1
ATOM 572 C CA . ARG A 1 74 ? -3.395 11.891 -4.035 1 96.69 74 ARG A CA 1
ATOM 573 C C . ARG A 1 74 ? -2.383 10.766 -3.842 1 96.69 74 ARG A C 1
ATOM 575 O O . ARG A 1 74 ? -2.545 9.672 -4.395 1 96.69 74 ARG A O 1
ATOM 582 N N . CYS A 1 75 ? -1.34 11.016 -3.094 1 97.44 75 CYS A N 1
ATOM 583 C CA . CYS A 1 75 ? -0.319 10.008 -2.854 1 97.44 75 CYS A CA 1
ATOM 584 C C . CYS A 1 75 ? -0.892 8.828 -2.078 1 97.44 75 CYS A C 1
ATOM 586 O O . CYS A 1 75 ? -0.596 7.672 -2.387 1 97.44 75 CYS A O 1
ATOM 588 N N . LEU A 1 76 ? -1.682 9.133 -1.145 1 97 76 LEU A N 1
ATOM 589 C CA . LEU A 1 76 ? -2.322 8.07 -0.372 1 97 76 LEU A CA 1
ATOM 590 C C . LEU A 1 76 ? -3.221 7.219 -1.26 1 97 76 LEU A C 1
ATOM 592 O O . LEU A 1 76 ? -3.207 5.988 -1.164 1 97 76 LEU A O 1
ATOM 596 N N . GLY A 1 77 ? -3.975 7.871 -2.1 1 97.44 77 GLY A N 1
ATOM 597 C CA . GLY A 1 77 ? -4.766 7.125 -3.062 1 97.44 77 GLY A CA 1
ATOM 598 C C . GLY A 1 77 ? -3.936 6.188 -3.918 1 97.44 77 GLY A C 1
ATOM 599 O O . GLY A 1 77 ? -4.312 5.031 -4.125 1 97.44 77 GLY A O 1
ATOM 600 N N . ARG A 1 78 ? -2.846 6.574 -4.312 1 97.56 78 ARG A N 1
ATOM 601 C CA . ARG A 1 78 ? -1.979 5.805 -5.199 1 97.56 78 ARG A CA 1
ATOM 602 C C . ARG A 1 78 ? -1.427 4.57 -4.492 1 97.56 78 ARG A C 1
ATOM 604 O O . ARG A 1 78 ? -1.413 3.477 -5.059 1 97.56 78 ARG A O 1
ATOM 611 N N . ILE A 1 79 ? -0.917 4.75 -3.326 1 97.19 79 ILE A N 1
ATOM 612 C CA . ILE A 1 79 ? -0.308 3.611 -2.648 1 97.19 79 ILE A CA 1
ATOM 613 C C . ILE A 1 79 ? -1.382 2.584 -2.299 1 97.19 79 ILE A C 1
ATOM 615 O O . ILE A 1 79 ? -1.141 1.376 -2.367 1 97.19 79 ILE A O 1
ATOM 619 N N . TRP A 1 80 ? -2.566 3.025 -1.991 1 96.88 80 TRP A N 1
ATOM 620 C CA . TRP A 1 80 ? -3.658 2.088 -1.748 1 96.88 80 TRP A CA 1
ATOM 621 C C . TRP A 1 80 ? -4.051 1.365 -3.031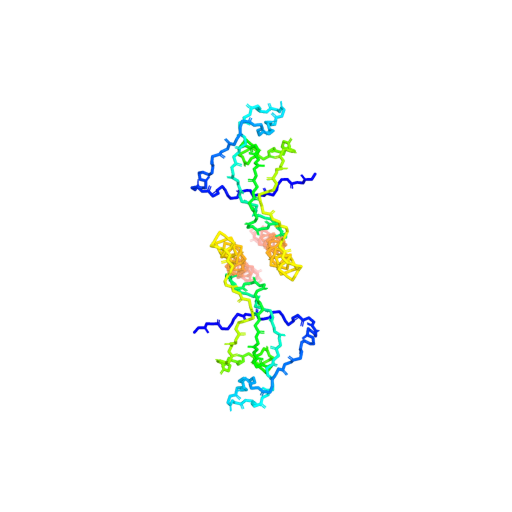 1 96.88 80 TRP A C 1
ATOM 623 O O . TRP A 1 80 ? -4.336 0.165 -3.014 1 96.88 80 TRP A O 1
ATOM 633 N N . ASP A 1 81 ? -4.039 2.062 -4.137 1 97.12 81 ASP A N 1
ATOM 634 C CA . ASP A 1 81 ? -4.305 1.42 -5.422 1 97.12 81 ASP A CA 1
ATOM 635 C C . ASP A 1 81 ? -3.264 0.345 -5.723 1 97.12 81 ASP A C 1
ATOM 637 O O . ASP A 1 81 ? -3.607 -0.754 -6.16 1 97.12 81 ASP A O 1
ATOM 641 N N . MET A 1 82 ? -2.072 0.743 -5.492 1 97.06 82 MET A N 1
ATOM 642 C CA . MET A 1 82 ? -0.991 -0.21 -5.727 1 97.06 82 MET A CA 1
ATOM 643 C C . MET A 1 82 ? -1.183 -1.468 -4.887 1 97.06 82 MET A C 1
ATOM 645 O O . MET A 1 82 ? -1.035 -2.584 -5.387 1 97.06 82 MET A O 1
ATOM 649 N N . TYR A 1 83 ? -1.531 -1.293 -3.654 1 96.38 83 TYR A N 1
ATOM 650 C CA . TYR A 1 83 ? -1.761 -2.426 -2.764 1 96.38 83 TYR A CA 1
ATOM 651 C C . TYR A 1 83 ? -2.924 -3.279 -3.256 1 96.38 83 TYR A C 1
ATOM 653 O O . TYR A 1 83 ? -2.807 -4.504 -3.352 1 96.38 83 TYR A O 1
ATOM 661 N N . HIS A 1 84 ? -4.02 -2.67 -3.605 1 96.81 84 HIS A N 1
ATOM 662 C CA . HIS A 1 84 ? -5.211 -3.393 -4.043 1 96.81 84 HIS A CA 1
ATOM 663 C C . HIS A 1 84 ? -4.973 -4.086 -5.383 1 96.81 84 HIS A C 1
ATOM 665 O O . HIS A 1 84 ? -5.43 -5.211 -5.594 1 96.81 84 HIS A O 1
ATOM 671 N N . GLU A 1 85 ? -4.281 -3.473 -6.25 1 96.88 85 GLU A N 1
ATOM 672 C CA . GLU A 1 85 ? -3.957 -4.082 -7.539 1 96.88 85 GLU A CA 1
ATOM 673 C C . GLU A 1 85 ? -3.104 -5.332 -7.355 1 96.88 85 GLU A C 1
ATOM 675 O O . GLU A 1 85 ? -3.326 -6.348 -8.023 1 96.88 85 GLU A O 1
ATOM 680 N N . GLN A 1 86 ? -2.154 -5.18 -6.477 1 96.19 86 GLN A N 1
ATOM 681 C CA . GLN A 1 86 ? -1.302 -6.332 -6.203 1 96.19 86 GLN A CA 1
ATOM 682 C C . GLN A 1 86 ? -2.111 -7.496 -5.641 1 96.19 86 GLN A C 1
ATOM 684 O O . GLN A 1 86 ? -1.888 -8.648 -6.008 1 96.19 86 GLN A O 1
ATOM 689 N N . ASN A 1 87 ? -2.988 -7.172 -4.781 1 95.25 87 ASN A N 1
ATOM 690 C CA . ASN A 1 87 ? -3.852 -8.195 -4.195 1 95.25 87 ASN A CA 1
ATOM 691 C C . ASN A 1 87 ? -4.719 -8.867 -5.25 1 95.25 87 ASN A C 1
ATOM 693 O O . ASN A 1 87 ? -4.832 -10.094 -5.277 1 95.25 87 ASN A O 1
ATOM 697 N N . LEU A 1 88 ? -5.293 -8.094 -6.074 1 97.19 88 LEU A N 1
ATOM 698 C CA . LEU A 1 88 ? -6.109 -8.633 -7.152 1 97.19 88 LEU A CA 1
ATOM 699 C C . LEU A 1 88 ? -5.277 -9.516 -8.078 1 97.19 88 LEU A C 1
ATOM 701 O O . LEU A 1 88 ? -5.727 -10.594 -8.484 1 97.19 88 LEU A O 1
ATOM 705 N N . SER A 1 89 ? -4.125 -9.094 -8.445 1 97.12 89 SER A N 1
ATOM 706 C CA . SER A 1 89 ? -3.236 -9.867 -9.305 1 97.12 89 SER A CA 1
ATOM 707 C C . SER A 1 89 ? -2.889 -11.211 -8.68 1 97.12 89 SER A C 1
ATOM 709 O O . SER A 1 89 ? -2.848 -12.234 -9.367 1 97.12 89 SER A O 1
ATOM 711 N N . ARG A 1 90 ? -2.719 -11.227 -7.465 1 97.25 90 ARG A N 1
ATOM 712 C CA . ARG A 1 90 ? -2.377 -12.461 -6.773 1 97.25 90 ARG A CA 1
ATOM 713 C C . ARG A 1 90 ? -3.523 -13.461 -6.844 1 97.25 90 ARG A C 1
ATOM 715 O O . ARG A 1 90 ? -3.301 -14.656 -7.059 1 97.25 90 ARG A O 1
ATOM 722 N N . VAL A 1 91 ? -4.691 -12.969 -6.672 1 97.25 91 VAL A N 1
ATOM 723 C CA . VAL A 1 91 ? -5.879 -13.812 -6.762 1 97.25 91 VAL A CA 1
ATOM 724 C C . VAL A 1 91 ? -5.992 -14.391 -8.164 1 97.25 91 VAL A C 1
ATOM 726 O O . VAL A 1 91 ? -6.266 -15.586 -8.328 1 97.25 91 VAL A O 1
ATOM 729 N N . LYS A 1 92 ? -5.77 -13.633 -9.156 1 97.62 92 LYS A N 1
ATOM 730 C CA . LYS A 1 92 ? -5.816 -14.078 -10.539 1 97.62 92 LYS A CA 1
ATOM 731 C C . LYS A 1 92 ? -4.746 -15.133 -10.812 1 97.62 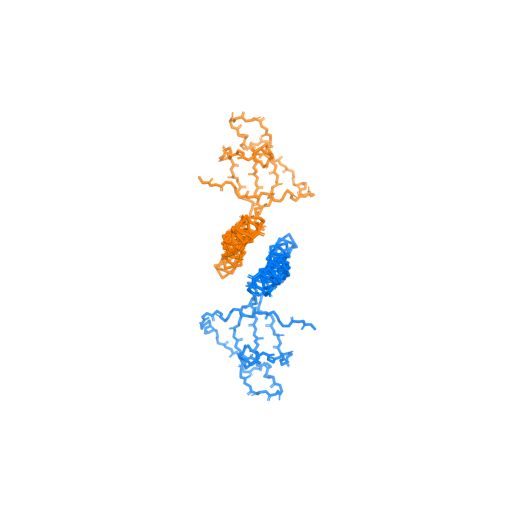92 LYS A C 1
ATOM 733 O O . LYS A 1 92 ? -5.008 -16.125 -11.492 1 97.62 92 LYS A O 1
ATOM 738 N N . ASP A 1 93 ? -3.6 -14.852 -10.305 1 97.94 93 ASP A N 1
ATOM 739 C CA . ASP A 1 93 ? -2.504 -15.805 -10.461 1 97.94 93 ASP A CA 1
ATOM 740 C C . ASP A 1 93 ? -2.861 -17.156 -9.859 1 97.94 93 ASP A C 1
ATOM 742 O O . ASP A 1 93 ? -2.586 -18.203 -10.453 1 97.94 93 ASP A O 1
ATOM 746 N N . LYS A 1 94 ? -3.408 -17.156 -8.727 1 97.44 94 LYS A N 1
ATOM 747 C CA . LYS A 1 94 ? -3.811 -18.391 -8.055 1 97.44 94 LYS A CA 1
ATOM 748 C C . LYS A 1 94 ? -4.832 -19.156 -8.883 1 97.44 94 LYS A C 1
ATOM 750 O O . LYS A 1 94 ? -4.73 -20.375 -9.031 1 97.44 94 LYS A O 1
ATOM 755 N N . GLN A 1 95 ? -5.758 -18.453 -9.422 1 98.06 95 GLN A N 1
ATOM 756 C CA . GLN A 1 95 ? -6.781 -19.094 -10.242 1 98.06 95 GLN A CA 1
ATOM 757 C C . GLN A 1 95 ? -6.168 -19.734 -11.492 1 98.06 95 GLN A C 1
ATOM 759 O O . GLN A 1 95 ? -6.523 -20.859 -11.859 1 98.06 95 GLN A O 1
ATOM 764 N N . ALA A 1 96 ? -5.336 -19 -12.125 1 98.25 96 ALA A N 1
ATOM 765 C CA . ALA A 1 96 ? -4.652 -19.516 -13.312 1 98.25 96 ALA A CA 1
ATOM 766 C C . ALA A 1 96 ? -3.814 -20.75 -12.969 1 98.25 96 ALA A C 1
ATOM 768 O O . ALA A 1 96 ? -3.799 -21.719 -13.719 1 98.25 96 ALA A O 1
ATOM 769 N N . HIS A 1 97 ? -3.137 -20.672 -11.852 1 98 97 HIS A N 1
ATOM 770 C CA . HIS A 1 97 ? -2.342 -21.797 -11.383 1 98 97 HIS A CA 1
ATOM 771 C C . HIS A 1 97 ? -3.213 -23.031 -11.156 1 98 97 HIS A C 1
ATOM 773 O O . HIS A 1 97 ? -2.861 -24.141 -11.578 1 98 97 HIS A O 1
ATOM 779 N N . GLU A 1 98 ? -4.27 -22.812 -10.523 1 98.31 98 GLU A N 1
ATOM 780 C CA . GLU A 1 98 ? -5.18 -23.906 -10.227 1 98.31 98 GLU A CA 1
ATOM 781 C C . GLU A 1 98 ? -5.691 -24.562 -11.516 1 98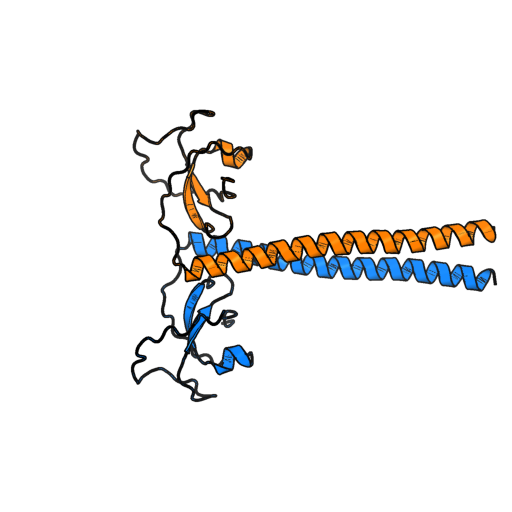.31 98 GLU A C 1
ATOM 783 O O . GLU A 1 98 ? -5.781 -25.781 -11.602 1 98.31 98 GLU A O 1
ATOM 788 N N . LYS A 1 99 ? -6.043 -23.766 -12.484 1 98.38 99 LYS A N 1
ATOM 789 C CA . LYS A 1 99 ? -6.504 -24.281 -13.766 1 98.38 99 LYS A CA 1
ATOM 790 C C . LYS A 1 99 ? -5.41 -25.109 -14.453 1 98.38 99 LYS A C 1
ATOM 792 O O . LYS A 1 99 ? -5.676 -26.188 -14.977 1 98.38 99 LYS A O 1
ATOM 797 N N . GLU A 1 100 ? -4.223 -24.609 -14.461 1 98.44 100 GLU A N 1
ATOM 798 C CA . GLU A 1 100 ? -3.102 -25.297 -15.094 1 98.44 100 GLU A CA 1
ATOM 799 C C . GLU A 1 100 ? -2.799 -26.609 -14.406 1 98.44 100 GLU A C 1
ATOM 801 O O . GLU A 1 100 ? -2.637 -27.641 -15.07 1 98.44 100 GLU A O 1
ATOM 806 N N . VAL A 1 101 ? -2.742 -26.547 -13.141 1 98.31 101 VAL A N 1
ATOM 807 C CA . VAL A 1 101 ? -2.475 -27.75 -12.352 1 98.31 101 VAL A CA 1
ATOM 808 C C . VAL A 1 101 ? -3.588 -28.766 -12.578 1 98.31 101 VAL A C 1
ATOM 810 O O . VAL A 1 101 ? -3.324 -29.969 -12.711 1 98.31 101 VAL A O 1
ATOM 813 N N . GLY A 1 102 ? -4.797 -28.312 -12.633 1 98.25 102 GLY A N 1
ATOM 814 C CA . GLY A 1 102 ? -5.918 -29.203 -12.914 1 98.25 102 GLY A CA 1
ATOM 815 C C . GLY A 1 102 ? -5.797 -29.906 -14.25 1 98.25 102 GLY A C 1
ATOM 816 O O . GLY A 1 102 ? -6.051 -31.109 -14.336 1 98.25 102 GLY A O 1
ATOM 817 N N . LYS A 1 103 ? -5.441 -29.203 -15.234 1 98.06 103 LYS A N 1
ATOM 818 C CA . LYS A 1 103 ? -5.262 -29.781 -16.562 1 98.06 103 LYS A CA 1
ATOM 819 C C . LYS A 1 103 ? -4.172 -30.844 -16.562 1 98.06 103 LYS A C 1
ATOM 821 O O . LYS A 1 103 ? -4.34 -31.922 -17.141 1 98.06 103 LYS A O 1
ATOM 826 N N . LEU A 1 104 ? -3.061 -30.547 -15.891 1 97.62 104 LEU A N 1
ATOM 827 C CA . LEU A 1 104 ? -1.939 -31.484 -15.844 1 97.62 104 LEU A CA 1
ATOM 828 C C . LEU A 1 104 ? -2.305 -32.75 -15.055 1 97.62 104 LEU A C 1
ATOM 830 O O . LEU A 1 104 ? -1.945 -33.844 -15.445 1 97.62 104 LEU A O 1
ATOM 834 N N . LYS A 1 105 ? -2.994 -32.562 -13.984 1 97.69 105 LYS A N 1
ATOM 835 C CA . LYS A 1 105 ? -3.42 -33.719 -13.188 1 97.69 105 LYS A CA 1
ATOM 836 C C . LYS A 1 105 ? -4.383 -34.594 -13.969 1 97.69 105 LYS A C 1
ATOM 838 O O . LYS A 1 105 ? -4.297 -35.812 -13.898 1 97.69 105 LYS A O 1
ATOM 843 N N . LYS A 1 106 ? -5.285 -34.031 -14.758 1 96.69 106 LYS A N 1
ATOM 844 C CA . LYS A 1 106 ? -6.18 -34.812 -15.617 1 96.69 106 LYS A CA 1
ATOM 845 C C . LYS A 1 106 ? -5.398 -35.562 -16.672 1 96.69 106 LYS A C 1
ATOM 847 O O . LYS A 1 106 ? -5.742 -36.719 -17 1 96.69 106 LYS A O 1
ATOM 852 N N . GLY A 1 107 ? -4.441 -34.906 -17.141 1 94.12 107 GLY A N 1
ATOM 853 C CA . GLY A 1 107 ? -3.58 -35.562 -18.109 1 94.12 107 GLY A CA 1
ATOM 854 C C . GLY A 1 107 ? -2.877 -36.781 -17.531 1 94.12 107 GLY A C 1
ATOM 855 O O . GLY A 1 107 ? -2.812 -37.844 -18.188 1 94.12 107 GLY A O 1
ATOM 856 N N . ILE A 1 108 ? -2.387 -36.656 -16.406 1 94.38 108 ILE A N 1
ATOM 857 C CA . ILE A 1 108 ? -1.713 -37.781 -15.727 1 94.38 108 ILE A CA 1
ATOM 858 C C . ILE A 1 108 ? -2.711 -38.9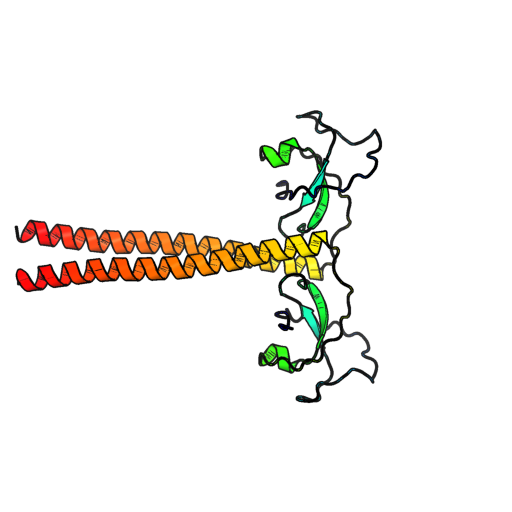06 -15.445 1 94.38 108 ILE A C 1
ATOM 860 O O . ILE A 1 108 ? -2.41 -40.062 -15.656 1 94.38 108 ILE A O 1
ATOM 864 N N . GLU A 1 109 ? -3.877 -38.469 -14.914 1 94 109 GLU A N 1
ATOM 865 C CA . GLU A 1 109 ? -4.922 -39.469 -14.656 1 94 109 GLU A CA 1
ATOM 866 C C . GLU A 1 109 ? -5.305 -40.219 -15.93 1 94 109 GLU A C 1
ATOM 868 O O . GLU A 1 109 ? -5.457 -41.438 -15.922 1 94 109 GLU A O 1
ATOM 873 N N . PHE A 1 110 ? -5.469 -39.531 -17.047 1 93.88 110 PHE A N 1
ATOM 874 C CA . PHE A 1 110 ? -5.805 -40.125 -18.328 1 93.88 110 PHE A CA 1
ATOM 875 C C . PHE A 1 110 ? -4.738 -41.125 -18.75 1 93.88 110 PHE A C 1
ATOM 877 O O . PHE A 1 110 ? -5.055 -42.25 -19.141 1 93.88 110 PHE A O 1
ATOM 884 N N . LEU A 1 111 ? -3.477 -40.875 -18.625 1 90.06 111 LEU A N 1
ATOM 885 C CA . LEU A 1 111 ? -2.373 -41.75 -19.031 1 90.06 111 LEU A CA 1
ATOM 886 C C . LEU A 1 111 ? -2.26 -42.938 -18.109 1 90.06 111 LEU A C 1
ATOM 888 O O . LEU A 1 111 ? -1.952 -44.062 -18.562 1 90.06 111 LEU A O 1
ATOM 892 N N . SER A 1 112 ? -2.49 -42.688 -16.891 1 88.94 112 SER A N 1
ATOM 893 C CA . SER A 1 112 ? -2.406 -43.781 -15.922 1 88.94 112 SER A CA 1
ATOM 894 C C . SER A 1 112 ? -3.521 -44.812 -16.141 1 88.94 112 SER A C 1
ATOM 896 O O . SER A 1 112 ? -3.324 -46 -15.922 1 88.94 112 SER A O 1
ATOM 898 N N . ASN A 1 113 ? -4.684 -44.312 -16.484 1 88.12 113 ASN A N 1
ATOM 899 C CA . ASN A 1 113 ? -5.828 -45.219 -16.672 1 88.12 113 ASN A CA 1
ATOM 900 C C . ASN A 1 113 ? -5.75 -45.969 -18 1 88.12 113 ASN A C 1
ATOM 902 O O . ASN A 1 113 ? -6.297 -47.062 -18.141 1 88.12 113 ASN A O 1
ATOM 906 N N . ASN A 1 114 ? -5.234 -45.375 -18.984 1 78.75 114 ASN A N 1
ATOM 907 C CA . ASN A 1 114 ? -5.184 -46 -20.297 1 78.75 114 ASN A CA 1
ATOM 908 C C . ASN A 1 114 ? -3.986 -46.938 -20.406 1 78.75 114 ASN A C 1
ATOM 910 O O . ASN A 1 114 ? -3.92 -47.75 -21.328 1 78.75 114 ASN A O 1
ATOM 914 N N . TYR A 1 115 ? -3.018 -46.812 -19.641 1 71.94 115 TYR A N 1
ATOM 915 C CA . TYR A 1 115 ? -1.883 -47.719 -19.734 1 71.94 115 TYR A CA 1
ATOM 916 C C . TYR A 1 115 ? -1.853 -48.656 -18.531 1 71.94 115 TYR A C 1
ATOM 918 O O . TYR A 1 115 ? -0.909 -49.438 -18.375 1 71.94 115 TYR A O 1
ATOM 926 N N . SER A 1 116 ? -2.691 -48.469 -17.562 1 56.03 116 SER A N 1
ATOM 927 C CA . SER A 1 116 ? -2.902 -49.594 -16.672 1 56.03 116 SER A CA 1
ATOM 928 C C . SER A 1 116 ? -3.648 -50.75 -17.375 1 56.03 116 SER A C 1
ATOM 930 O O . SER A 1 116 ? -4.477 -50.5 -18.25 1 56.03 116 SER A O 1
ATOM 932 N N . GLN B 1 1 ? 21.672 7.09 1.541 1 21.89 1 GLN B N 1
ATOM 933 C CA . GLN B 1 1 ? 20.297 7.461 1.896 1 21.89 1 GLN B CA 1
ATOM 934 C C . GLN B 1 1 ? 19.391 7.426 0.675 1 21.89 1 GLN B C 1
ATOM 936 O O . GLN B 1 1 ? 19.625 8.133 -0.309 1 21.89 1 GLN B O 1
ATOM 941 N N . GLU B 1 2 ? 18.625 6.34 0.355 1 29.41 2 GLU B N 1
ATOM 942 C CA . GLU B 1 2 ? 18 6.059 -0.934 1 29.41 2 GLU B CA 1
ATOM 943 C C . GLU B 1 2 ? 16.938 7.102 -1.271 1 29.41 2 GLU B C 1
ATOM 945 O O . GLU B 1 2 ? 16.188 7.543 -0.394 1 29.41 2 GLU B O 1
ATOM 950 N N . THR B 1 3 ? 17.078 7.922 -2.344 1 32.34 3 THR B N 1
ATOM 951 C CA . THR B 1 3 ? 16.219 8.992 -2.84 1 32.34 3 THR B CA 1
ATOM 952 C C . THR B 1 3 ? 14.789 8.492 -3.025 1 32.34 3 THR B C 1
ATOM 954 O O . THR B 1 3 ? 14.57 7.445 -3.645 1 32.34 3 THR B O 1
ATOM 957 N N . PRO B 1 4 ? 13.852 8.953 -2.242 1 35.84 4 PRO B N 1
ATOM 958 C CA . PRO B 1 4 ? 12.484 8.438 -2.338 1 35.84 4 PRO B CA 1
ATOM 959 C C . PRO B 1 4 ? 11.891 8.578 -3.738 1 35.84 4 PRO B C 1
ATOM 961 O O . PRO B 1 4 ? 12.344 9.43 -4.516 1 35.84 4 PRO B O 1
ATOM 964 N N . ASP B 1 5 ? 11.258 7.699 -4.242 1 39.03 5 ASP B N 1
ATOM 965 C CA . ASP B 1 5 ? 10.555 7.746 -5.52 1 39.03 5 ASP B CA 1
ATOM 966 C C . ASP B 1 5 ? 9.695 9 -5.629 1 39.03 5 ASP B C 1
ATOM 968 O O . ASP B 1 5 ? 9.141 9.469 -4.629 1 39.03 5 ASP B O 1
ATOM 972 N N . SER B 1 6 ? 10.156 10.133 -6.406 1 43.22 6 SER B N 1
ATOM 973 C CA . SER B 1 6 ? 9.555 11.461 -6.504 1 43.22 6 SER B CA 1
ATOM 974 C C . SER B 1 6 ? 8.391 11.469 -7.484 1 43.22 6 SER B C 1
ATOM 976 O O . SER B 1 6 ? 8.391 10.719 -8.461 1 43.22 6 SER B O 1
ATOM 978 N N . VAL B 1 7 ? 7.18 11.508 -7.051 1 41.94 7 VAL B N 1
ATOM 979 C CA . VAL B 1 7 ? 6.113 11.93 -7.957 1 41.94 7 VAL B CA 1
ATOM 980 C C . VAL B 1 7 ? 6.172 13.438 -8.156 1 41.94 7 VAL B C 1
ATOM 982 O O . VAL B 1 7 ? 6.195 14.203 -7.191 1 41.94 7 VAL B O 1
ATOM 985 N N . VAL B 1 8 ? 6.738 13.812 -9.281 1 40.91 8 VAL B N 1
ATOM 986 C CA . VAL B 1 8 ? 6.887 15.211 -9.664 1 40.91 8 VAL B CA 1
ATOM 987 C C . VAL B 1 8 ? 5.523 15.891 -9.672 1 40.91 8 VAL B C 1
ATOM 989 O O . VAL B 1 8 ? 4.559 15.352 -10.219 1 40.91 8 VAL B O 1
ATOM 992 N N . GLU B 1 9 ? 5.148 16.625 -8.648 1 42.53 9 GLU B N 1
ATOM 993 C CA . GLU B 1 9 ? 3.969 17.484 -8.758 1 42.53 9 GLU B CA 1
ATOM 994 C C . GLU B 1 9 ? 4.156 18.547 -9.836 1 42.53 9 GLU B C 1
ATOM 996 O O . GLU B 1 9 ? 5.168 19.25 -9.852 1 42.53 9 GLU B O 1
ATOM 1001 N N . PRO B 1 10 ? 3.303 18.672 -10.773 1 38.03 10 PRO B N 1
ATOM 1002 C CA . PRO B 1 10 ? 3.363 19.719 -11.789 1 38.03 10 PRO B CA 1
ATOM 1003 C C . PRO B 1 10 ? 3.609 21.109 -11.195 1 38.03 10 PRO B C 1
ATOM 1005 O O . PRO B 1 10 ? 4.512 21.828 -11.633 1 38.03 10 PRO B O 1
ATOM 1008 N N . SER B 1 11 ? 2.545 21.844 -10.703 1 35.88 11 SER B N 1
ATOM 1009 C CA . SER B 1 11 ? 2.41 23.297 -10.836 1 35.88 11 SER B CA 1
ATOM 1010 C C . SER B 1 11 ? 3.137 24.016 -9.711 1 35.88 11 SER B C 1
ATOM 1012 O O . SER B 1 11 ? 2.814 25.172 -9.391 1 35.88 11 SER B O 1
ATOM 1014 N N . PHE B 1 12 ? 3.773 23.406 -8.828 1 40.66 12 PHE B N 1
ATOM 1015 C CA . PHE B 1 12 ? 4.184 24.344 -7.793 1 40.66 12 PHE B CA 1
ATOM 1016 C C . PHE B 1 12 ? 5.258 25.281 -8.312 1 40.66 12 PHE B C 1
ATOM 1018 O O . PHE B 1 12 ? 6.391 24.875 -8.57 1 40.66 12 PHE B O 1
ATOM 1025 N N . ARG B 1 13 ? 4.719 26.422 -8.969 1 37.94 13 ARG B N 1
ATOM 1026 C CA . ARG B 1 13 ? 5.57 27.438 -9.562 1 37.94 13 ARG B CA 1
ATOM 1027 C C . ARG B 1 13 ? 6.133 28.375 -8.492 1 37.94 13 ARG B C 1
ATOM 1029 O O . ARG B 1 13 ? 5.5 29.375 -8.141 1 37.94 13 ARG B O 1
ATOM 1036 N N . GLY B 1 14 ? 6.527 27.891 -7.297 1 40.56 14 GLY B N 1
ATOM 1037 C CA . GLY B 1 14 ? 7.148 28.938 -6.492 1 40.56 14 GLY B CA 1
ATOM 1038 C C . GLY B 1 14 ? 8.422 29.484 -7.109 1 40.56 14 GLY B C 1
ATOM 1039 O O . GLY B 1 14 ? 9.008 28.859 -7.996 1 40.56 14 GLY B O 1
ATOM 1040 N N . SER B 1 15 ? 8.531 30.812 -6.973 1 40.09 15 SER B N 1
ATOM 1041 C CA . SER B 1 15 ? 9.688 31.594 -7.391 1 40.09 15 SER B CA 1
ATOM 1042 C C . SER B 1 15 ? 10.961 31.109 -6.707 1 40.09 15 SER B C 1
ATOM 1044 O O . SER B 1 15 ? 11.031 31.047 -5.48 1 40.09 15 SER B O 1
ATOM 1046 N N . TYR B 1 16 ? 11.602 30.172 -7.266 1 45.59 16 TYR B N 1
ATOM 1047 C CA . TYR B 1 16 ? 12.891 29.641 -6.855 1 45.59 16 TYR B CA 1
ATOM 1048 C C . TYR B 1 16 ? 13.93 30.75 -6.738 1 45.59 16 TYR B C 1
ATOM 1050 O O . TYR B 1 16 ? 14.031 31.609 -7.617 1 45.59 16 TYR B O 1
ATOM 1058 N N . THR B 1 17 ? 14.273 31.141 -5.547 1 48.41 17 THR B N 1
ATOM 1059 C CA . THR B 1 17 ? 15.391 32.062 -5.414 1 48.41 17 THR B CA 1
ATOM 1060 C C . THR B 1 17 ? 16.688 31.406 -5.891 1 48.41 17 THR B C 1
ATOM 1062 O O . THR B 1 17 ? 16.797 30.188 -5.93 1 48.41 17 THR B O 1
ATOM 1065 N N . GLU B 1 18 ? 17.641 32.062 -6.488 1 51.62 18 GLU B N 1
ATOM 1066 C CA . GLU B 1 18 ? 18.938 31.859 -7.141 1 51.62 18 GLU B CA 1
ATOM 1067 C C . GLU B 1 18 ? 19.797 30.859 -6.367 1 51.62 18 GLU B C 1
ATOM 1069 O O . GLU B 1 18 ? 20.641 30.188 -6.949 1 51.62 18 GLU B O 1
ATOM 1074 N N . SER B 1 19 ? 19.844 30.797 -5.02 1 54.09 19 SER B N 1
ATOM 1075 C CA . SER B 1 19 ? 20.875 30.031 -4.328 1 54.09 19 SER B CA 1
ATOM 1076 C C . SER B 1 19 ? 20.5 28.562 -4.211 1 54.09 19 SER B C 1
ATOM 1078 O O . SER B 1 19 ? 20.312 28.047 -3.107 1 54.09 19 SER B O 1
ATOM 1080 N N . GLU B 1 20 ? 19.719 28.078 -5.047 1 60.31 20 GLU B N 1
ATOM 1081 C CA . GLU B 1 20 ? 19.281 26.703 -4.801 1 60.31 20 GLU B CA 1
ATOM 1082 C C . GLU B 1 20 ? 20.391 25.703 -5.129 1 60.31 20 GLU B C 1
ATOM 1084 O O . GLU B 1 20 ? 21.062 25.828 -6.156 1 60.31 20 GLU B O 1
ATOM 1089 N N . PRO B 1 21 ? 20.828 24.953 -4.137 1 64.12 21 PRO B N 1
ATOM 1090 C CA . PRO B 1 21 ? 21.953 24.016 -4.328 1 64.12 21 PRO B CA 1
ATOM 1091 C C . PRO B 1 21 ? 21.766 23.109 -5.535 1 64.12 21 PRO B C 1
ATOM 1093 O O . PRO B 1 21 ? 20.672 22.547 -5.723 1 64.12 21 PRO B O 1
ATOM 1096 N N . THR B 1 22 ? 22.484 23.359 -6.555 1 73.88 22 THR B N 1
ATOM 1097 C CA . THR B 1 22 ? 22.562 22.469 -7.707 1 73.88 22 THR B CA 1
ATOM 1098 C C . THR B 1 22 ? 23.406 21.25 -7.391 1 73.88 22 THR B C 1
ATOM 1100 O O . THR B 1 22 ? 24.344 21.312 -6.582 1 73.88 22 THR B O 1
ATOM 1103 N N . CYS B 1 23 ? 22.938 20.062 -7.77 1 79.94 23 CYS B N 1
ATOM 1104 C CA . CYS B 1 23 ? 23.75 18.875 -7.531 1 79.94 23 CYS B CA 1
ATOM 1105 C C . CYS B 1 23 ? 25.078 18.969 -8.273 1 79.94 23 CYS B C 1
ATOM 1107 O O . CYS B 1 23 ? 25.156 19.594 -9.328 1 79.94 23 CYS B O 1
ATOM 1109 N N . MET B 1 24 ? 26.047 18.484 -7.68 1 78.38 24 MET B N 1
ATOM 1110 C CA . MET B 1 24 ? 27.422 18.578 -8.203 1 78.38 24 MET B CA 1
ATOM 1111 C C . MET B 1 24 ? 27.594 17.703 -9.438 1 78.38 24 MET B C 1
ATOM 1113 O O . MET B 1 24 ? 28.469 17.969 -10.266 1 78.38 24 MET B O 1
ATOM 1117 N N . MET B 1 25 ? 26.719 16.797 -9.602 1 80.75 25 MET B N 1
ATOM 1118 C CA . MET B 1 25 ? 26.891 15.844 -10.688 1 80.75 25 MET B CA 1
ATOM 1119 C C . MET B 1 25 ? 26.234 16.344 -11.969 1 80.75 25 MET B C 1
ATOM 1121 O O . MET B 1 25 ? 26.797 16.203 -13.055 1 80.75 25 MET B O 1
ATOM 1125 N N . HIS B 1 26 ? 25 17.016 -11.812 1 83.75 26 HIS B N 1
ATOM 1126 C CA . HIS B 1 26 ? 24.234 17.312 -13.016 1 83.75 26 HIS B CA 1
ATOM 1127 C C . HIS B 1 26 ? 24.094 18.812 -13.211 1 83.75 26 HIS B C 1
ATOM 1129 O O . HIS B 1 26 ? 23.688 19.266 -14.281 1 83.75 26 HIS B O 1
ATOM 1135 N N . HIS B 1 27 ? 24.438 19.562 -12.211 1 82.56 27 HIS B N 1
ATOM 1136 C CA . HIS B 1 27 ? 24.469 21.016 -12.281 1 82.56 27 HIS B CA 1
ATOM 1137 C C . HIS B 1 27 ? 23.156 21.578 -12.812 1 82.56 27 HIS B C 1
ATOM 1139 O O . HIS B 1 27 ? 23.141 22.469 -13.672 1 82.56 27 HIS B O 1
ATOM 1145 N N . GLN B 1 28 ? 22.047 20.953 -12.461 1 83.06 28 GLN B N 1
ATOM 1146 C CA . GLN B 1 28 ? 20.719 21.391 -12.852 1 83.06 28 GLN B CA 1
ATOM 1147 C C . GLN B 1 28 ? 20.016 22.094 -11.688 1 83.06 28 GLN B C 1
ATOM 1149 O O . GLN B 1 28 ? 20.297 21.812 -10.523 1 83.06 28 GLN B O 1
ATOM 1154 N N . ARG B 1 29 ? 19.203 23.047 -12.008 1 83.19 29 ARG B N 1
ATOM 1155 C CA . ARG B 1 29 ? 18.375 23.703 -11 1 83.19 29 ARG B CA 1
ATOM 1156 C C . ARG B 1 29 ? 17.422 22.703 -10.344 1 83.19 29 ARG B C 1
ATOM 1158 O O . ARG B 1 29 ? 16.812 21.875 -11.031 1 83.19 29 ARG B O 1
ATOM 1165 N N . PRO B 1 30 ? 17.422 22.75 -9.07 1 84.31 30 PRO B N 1
ATOM 1166 C CA . PRO B 1 30 ? 16.516 21.812 -8.391 1 84.31 30 PRO B CA 1
ATOM 1167 C C . PRO B 1 30 ? 15.055 22.016 -8.781 1 84.31 30 PRO B C 1
ATOM 1169 O O . PRO B 1 30 ? 14.633 23.141 -9.062 1 84.31 30 PRO B O 1
ATOM 1172 N N . LYS B 1 31 ? 14.391 20.938 -8.836 1 86.88 31 LYS B N 1
ATOM 1173 C CA . LYS B 1 31 ? 12.961 20.953 -9.109 1 86.88 31 LYS B CA 1
ATOM 1174 C C . LYS B 1 31 ? 12.156 20.516 -7.891 1 86.88 31 LYS B C 1
ATOM 1176 O O . LYS B 1 31 ? 12.641 19.734 -7.07 1 86.88 31 LYS B O 1
ATOM 1181 N N . LYS B 1 32 ? 10.977 21.125 -7.789 1 88.81 32 LYS B N 1
ATOM 1182 C CA . LYS B 1 32 ? 10.055 20.719 -6.734 1 88.81 32 LYS B CA 1
ATOM 1183 C C . LYS B 1 32 ? 9.469 19.344 -7.023 1 88.81 32 LYS B C 1
ATOM 1185 O O . LYS B 1 32 ? 8.906 19.109 -8.102 1 88.81 32 LYS B O 1
ATOM 1190 N N . MET B 1 33 ? 9.68 18.438 -6.012 1 89.62 33 MET B N 1
ATOM 1191 C CA . MET B 1 33 ? 9.219 17.062 -6.168 1 89.62 33 MET B CA 1
ATOM 1192 C C . MET B 1 33 ? 8.469 16.594 -4.922 1 89.62 33 MET B C 1
ATOM 1194 O O . MET B 1 33 ? 8.477 17.281 -3.896 1 89.62 33 MET B O 1
ATOM 1198 N N . VAL B 1 34 ? 7.703 15.453 -5.129 1 93.38 34 VAL B N 1
ATOM 1199 C CA . VAL B 1 34 ? 6.961 14.844 -4.027 1 93.38 34 VAL B CA 1
ATOM 1200 C C . VAL B 1 34 ? 7.535 13.461 -3.717 1 93.38 34 VAL B C 1
ATOM 1202 O O . VAL B 1 34 ? 7.715 12.641 -4.617 1 93.38 34 VAL B O 1
ATOM 1205 N N . ALA B 1 35 ? 7.879 13.266 -2.475 1 92.19 35 ALA B N 1
ATOM 1206 C CA . ALA B 1 35 ? 8.383 11.969 -2.055 1 92.19 35 ALA B CA 1
ATOM 1207 C C . ALA B 1 35 ? 7.281 10.914 -2.074 1 92.19 35 ALA B C 1
ATOM 1209 O O . ALA B 1 35 ? 6.141 11.195 -1.703 1 92.19 35 ALA B O 1
ATOM 1210 N N . PHE B 1 36 ? 7.613 9.758 -2.527 1 93.94 36 PHE B N 1
ATOM 1211 C CA . PHE B 1 36 ? 6.668 8.648 -2.594 1 93.94 36 PHE B CA 1
ATOM 1212 C C . PHE B 1 36 ? 7.32 7.355 -2.129 1 93.94 36 PHE B C 1
ATOM 1214 O O . PHE B 1 36 ? 7.473 6.414 -2.91 1 93.94 36 PHE B O 1
ATOM 1221 N N . GLU B 1 37 ? 7.613 7.473 -0.815 1 91.56 37 GLU B N 1
ATOM 1222 C CA . GLU B 1 37 ? 8.266 6.328 -0.186 1 91.56 37 GLU B CA 1
ATOM 1223 C C . GLU B 1 37 ? 8.148 6.395 1.334 1 91.56 37 GLU B C 1
ATOM 1225 O O . GLU B 1 37 ? 8.508 7.402 1.946 1 91.56 37 GLU B O 1
ATOM 1230 N N . GLY B 1 38 ? 7.707 5.258 1.816 1 95.75 38 GLY B N 1
ATOM 1231 C CA . GLY B 1 38 ? 7.715 5.117 3.264 1 95.75 38 GLY B CA 1
ATOM 1232 C C . GLY B 1 38 ? 7.027 6.27 3.977 1 95.75 38 GLY B C 1
ATOM 1233 O O . GLY B 1 38 ? 5.988 6.754 3.525 1 95.75 38 GLY B O 1
ATOM 1234 N N . ALA B 1 39 ? 7.668 6.723 5.02 1 96.56 39 ALA B N 1
ATOM 1235 C CA . ALA B 1 39 ? 7.105 7.746 5.898 1 96.56 39 ALA B CA 1
ATOM 1236 C C . ALA B 1 39 ? 7.176 9.125 5.246 1 96.56 39 ALA B C 1
ATOM 1238 O O . ALA B 1 39 ? 6.555 10.078 5.723 1 96.56 39 ALA B O 1
ATOM 1239 N N . LEU B 1 40 ? 7.859 9.211 4.129 1 95.75 40 LEU B N 1
ATOM 1240 C CA . LEU B 1 40 ? 8.07 10.484 3.455 1 95.75 40 LEU B CA 1
ATOM 1241 C C . LEU B 1 40 ? 7.012 10.711 2.379 1 95.75 40 LEU B C 1
ATOM 1243 O O . LEU B 1 40 ? 6.949 11.781 1.776 1 95.75 40 LEU B O 1
ATOM 1247 N N . THR B 1 41 ? 6.172 9.797 2.24 1 96.69 41 THR B N 1
ATOM 1248 C CA . THR B 1 41 ? 5.18 9.836 1.171 1 96.69 41 THR B CA 1
ATOM 1249 C C . THR B 1 41 ? 4.359 11.117 1.242 1 96.69 41 THR B C 1
ATOM 1251 O O . THR B 1 41 ? 3.771 11.43 2.281 1 96.69 41 THR B O 1
ATOM 1254 N N . GLY B 1 42 ? 4.375 11.859 0.166 1 96.12 42 GLY B N 1
ATOM 1255 C CA . GLY B 1 42 ? 3.553 13.055 0.052 1 96.12 42 GLY B CA 1
ATOM 1256 C C . GLY B 1 42 ? 4.297 14.328 0.405 1 96.12 42 GLY B C 1
ATOM 1257 O O . GLY B 1 42 ? 3.807 15.43 0.159 1 96.12 42 GLY B O 1
ATOM 1258 N N . ARG B 1 43 ? 5.465 14.258 0.998 1 95.19 43 ARG B N 1
ATOM 1259 C CA . ARG B 1 43 ? 6.238 15.438 1.365 1 95.19 43 ARG B CA 1
ATOM 1260 C C . ARG B 1 43 ? 6.914 16.047 0.145 1 95.19 43 ARG B C 1
ATOM 1262 O O . ARG B 1 43 ? 7.438 15.336 -0.709 1 95.19 43 ARG B O 1
ATOM 1269 N N . ARG B 1 44 ? 6.922 17.328 0.165 1 92 44 ARG B N 1
ATOM 1270 C CA . ARG B 1 44 ? 7.543 18.016 -0.955 1 92 44 ARG B CA 1
ATOM 1271 C C . ARG B 1 44 ? 9 18.344 -0.652 1 92 44 ARG B C 1
ATOM 1273 O O . ARG B 1 44 ? 9.352 18.656 0.491 1 92 44 ARG B O 1
ATOM 1280 N N . PHE B 1 45 ? 9.766 18.219 -1.766 1 91.12 45 PHE B N 1
ATOM 1281 C CA . PHE B 1 45 ? 11.18 18.547 -1.634 1 91.12 45 PHE B CA 1
ATOM 1282 C C . PHE B 1 45 ? 11.742 19.078 -2.947 1 91.12 45 PHE B C 1
ATOM 1284 O O . PHE B 1 45 ? 11.117 18.922 -4 1 91.12 45 PHE B O 1
ATOM 1291 N N . LEU B 1 46 ? 12.82 19.828 -2.844 1 88 46 LEU B N 1
ATOM 1292 C CA . LEU B 1 46 ? 13.617 20.25 -3.99 1 88 46 LEU B CA 1
ATOM 1293 C C . LEU B 1 46 ? 14.789 19.297 -4.215 1 88 46 LEU B C 1
ATOM 1295 O O . LEU B 1 46 ? 15.516 18.969 -3.277 1 88 46 LEU B O 1
ATOM 1299 N N . GLY B 1 47 ? 14.82 18.734 -5.426 1 85.88 47 GLY B N 1
ATOM 1300 C CA . GLY B 1 47 ? 15.906 17.828 -5.754 1 85.88 47 GLY B CA 1
ATOM 1301 C C . GLY B 1 47 ? 16.312 17.875 -7.211 1 85.88 47 GLY B C 1
ATOM 1302 O O . GLY B 1 47 ? 15.727 18.625 -8 1 85.88 47 GLY B O 1
ATOM 1303 N N . CYS B 1 48 ? 17.453 17.203 -7.441 1 86.31 48 CYS B N 1
ATOM 1304 C CA . CYS B 1 48 ? 17.969 17.109 -8.805 1 86.31 48 CYS B CA 1
ATOM 1305 C C . CYS B 1 48 ? 16.969 16.391 -9.719 1 86.31 48 CYS B C 1
ATOM 1307 O O . CYS B 1 48 ? 16.547 15.273 -9.422 1 86.31 48 CYS B O 1
ATOM 1309 N N . PRO B 1 49 ? 16.547 17 -10.789 1 83.25 49 PRO B N 1
ATOM 1310 C CA . PRO B 1 49 ? 15.547 16.406 -11.68 1 83.25 49 PRO B CA 1
ATOM 1311 C C . PRO B 1 49 ? 16.062 15.156 -12.383 1 83.25 49 PRO B C 1
ATOM 1313 O O . PRO B 1 49 ? 15.266 14.312 -12.805 1 83.25 49 PRO B O 1
ATOM 1316 N N . VAL B 1 50 ? 17.344 15.023 -12.477 1 81 50 VAL B N 1
ATOM 1317 C CA . VAL B 1 50 ? 17.953 13.898 -13.188 1 81 50 VAL B CA 1
ATOM 1318 C C . VAL B 1 50 ? 17.922 12.648 -12.312 1 81 50 VAL B C 1
ATOM 1320 O O . VAL B 1 50 ? 17.844 11.531 -12.812 1 81 50 VAL B O 1
ATOM 1323 N N . SER B 1 51 ? 17.953 12.844 -11.031 1 76.44 51 SER B N 1
ATOM 1324 C CA . SER B 1 51 ? 17.969 11.742 -10.078 1 76.44 51 SER B CA 1
ATOM 1325 C C . SER B 1 51 ? 16.688 10.914 -10.172 1 76.44 51 SER B C 1
ATOM 1327 O O . SER B 1 51 ? 16.719 9.688 -10.078 1 76.44 51 SER B O 1
ATOM 1329 N N . GLN B 1 52 ? 15.578 11.578 -10.391 1 71.62 52 GLN B N 1
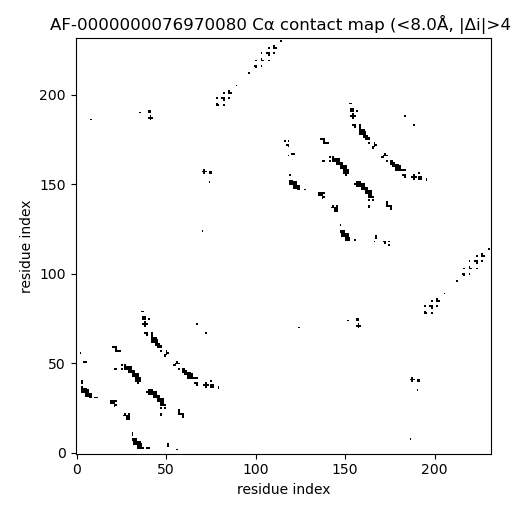ATOM 1330 C CA . GLN B 1 52 ? 14.297 10.891 -10.492 1 71.62 52 GLN B CA 1
ATOM 1331 C C . GLN B 1 52 ? 14.203 10.086 -11.781 1 71.62 52 GLN B C 1
ATOM 1333 O O . GLN B 1 52 ? 13.672 8.977 -11.797 1 71.62 52 GLN B O 1
ATOM 1338 N N . ASP B 1 53 ? 14.82 10.656 -12.727 1 71.12 53 ASP B N 1
ATOM 1339 C CA . ASP B 1 53 ? 14.711 10.07 -14.062 1 71.12 53 ASP B CA 1
ATOM 1340 C C . ASP B 1 53 ? 15.656 8.883 -14.219 1 71.12 53 ASP B C 1
ATOM 1342 O O . ASP B 1 53 ? 15.297 7.867 -14.82 1 71.12 53 ASP B O 1
ATOM 1346 N N . GLU B 1 54 ? 16.797 9.031 -13.594 1 69.31 54 GLU B N 1
ATOM 1347 C CA . GLU B 1 54 ? 17.828 8.039 -13.867 1 69.31 54 GLU B CA 1
ATOM 1348 C C . GLU B 1 54 ? 18.016 7.09 -12.68 1 69.31 54 GLU B C 1
ATOM 1350 O O . GLU B 1 54 ? 18.734 6.094 -12.781 1 69.31 54 GLU B O 1
ATOM 1355 N N . GLY B 1 55 ? 17.344 7.355 -11.688 1 71.31 55 GLY B N 1
ATOM 1356 C CA . GLY B 1 55 ? 17.5 6.508 -10.516 1 71.31 55 GLY B CA 1
ATOM 1357 C C . GLY B 1 55 ? 18.781 6.789 -9.742 1 71.31 55 GLY B C 1
ATOM 1358 O O . GLY B 1 55 ? 19.281 5.918 -9.023 1 71.31 55 GLY B O 1
ATOM 1359 N N . VAL B 1 56 ? 19.391 7.848 -10.039 1 67.69 56 VAL B N 1
ATOM 1360 C CA . VAL B 1 56 ? 20.625 8.227 -9.352 1 67.69 56 VAL B CA 1
ATOM 1361 C C . VAL B 1 56 ? 20.297 9.203 -8.219 1 67.69 56 VAL B C 1
ATOM 1363 O O . VAL B 1 56 ? 19.453 10.078 -8.375 1 67.69 56 VAL B O 1
ATOM 1366 N N . ASN B 1 57 ? 20.828 8.883 -7.059 1 72.31 57 ASN B N 1
ATOM 1367 C CA . ASN B 1 57 ? 20.672 9.812 -5.938 1 72.31 57 ASN B CA 1
ATOM 1368 C C . ASN B 1 57 ? 21.812 10.828 -5.898 1 72.31 57 ASN B C 1
ATOM 1370 O O . ASN B 1 57 ? 22.969 10.469 -5.645 1 72.31 57 ASN B O 1
ATOM 1374 N N . CYS B 1 58 ? 21.562 12.016 -6.207 1 80.44 58 CYS B N 1
ATOM 1375 C CA . CYS B 1 58 ? 22.594 13.055 -6.254 1 80.44 58 CYS B CA 1
ATOM 1376 C C . CYS B 1 58 ? 22.875 13.609 -4.863 1 80.44 58 CYS B C 1
ATOM 1378 O O . CYS B 1 58 ? 23.875 14.312 -4.66 1 80.44 58 CYS B O 1
ATOM 1380 N N . GLY B 1 59 ? 22.062 13.305 -3.912 1 76.31 59 GLY B N 1
ATOM 1381 C CA . GLY B 1 59 ? 22.281 13.734 -2.539 1 76.31 59 GLY B CA 1
ATOM 1382 C C . GLY B 1 59 ? 21.75 15.133 -2.262 1 76.31 59 GLY B C 1
ATOM 1383 O O . GLY B 1 59 ? 21.953 15.664 -1.168 1 76.31 59 GLY B O 1
ATOM 1384 N N . VAL B 1 60 ? 21.266 15.758 -3.26 1 79.06 60 VAL B N 1
ATOM 1385 C CA . VAL B 1 60 ? 20.734 17.109 -3.098 1 79.06 60 VAL B CA 1
ATOM 1386 C C . VAL B 1 60 ? 19.25 17.047 -2.76 1 79.06 60 VAL B C 1
ATOM 1388 O O . VAL B 1 60 ? 18.422 16.75 -3.629 1 79.06 60 VAL B O 1
ATOM 1391 N N . VAL B 1 61 ? 18.922 17.203 -1.446 1 83.56 61 VAL B N 1
ATOM 1392 C CA . VAL B 1 61 ? 17.531 17.234 -1.047 1 83.56 61 VAL B CA 1
ATOM 1393 C C . VAL B 1 61 ? 17.297 18.375 -0.048 1 83.56 61 VAL B C 1
ATOM 1395 O O . VAL B 1 61 ? 18.031 18.484 0.946 1 83.56 61 VAL B O 1
ATOM 1398 N N . GLU B 1 62 ? 16.453 19.219 -0.443 1 87.81 62 GLU B N 1
ATOM 1399 C CA . GLU B 1 62 ? 15.961 20.234 0.479 1 87.81 62 GLU B CA 1
ATOM 1400 C C . GLU B 1 62 ? 14.453 20.094 0.688 1 87.81 62 GLU B C 1
ATOM 1402 O O . GLU B 1 62 ? 13.672 20.344 -0.232 1 87.81 62 GLU B O 1
ATOM 1407 N N . TRP B 1 63 ? 14.102 19.875 1.953 1 90.38 63 TRP B N 1
ATOM 1408 C CA . TRP B 1 63 ? 12.688 19.625 2.234 1 90.38 63 TRP B CA 1
ATOM 1409 C C . TRP B 1 63 ? 11.898 20.922 2.275 1 90.38 63 TRP B C 1
ATOM 1411 O O . TRP B 1 63 ? 12.328 21.891 2.908 1 90.38 63 TRP B O 1
ATOM 1421 N N . VAL B 1 64 ? 10.844 20.891 1.499 1 91 64 VAL B N 1
ATOM 1422 C CA . VAL B 1 64 ? 9.914 22.016 1.492 1 91 64 VAL B CA 1
ATOM 1423 C C . VAL B 1 64 ? 8.969 21.922 2.693 1 91 64 VAL B C 1
ATOM 1425 O O . VAL B 1 64 ? 8.695 22.906 3.361 1 91 64 VAL B O 1
ATOM 1428 N N . ASP B 1 65 ? 8.57 20.719 2.941 1 91.75 65 ASP B N 1
ATOM 1429 C CA . ASP B 1 65 ? 7.645 20.469 4.043 1 91.75 65 ASP B CA 1
ATOM 1430 C C . ASP B 1 65 ? 8.367 19.859 5.238 1 91.75 65 ASP B C 1
ATOM 1432 O O . ASP B 1 65 ? 9.367 19.156 5.078 1 91.75 65 ASP B O 1
ATOM 1436 N N . GLY B 1 66 ? 7.809 20.125 6.461 1 93.12 66 GLY B N 1
ATOM 1437 C CA . GLY B 1 66 ? 8.266 19.438 7.656 1 93.12 66 GLY B CA 1
ATOM 1438 C C . GLY B 1 66 ? 7.816 17.984 7.715 1 93.12 66 GLY B C 1
ATOM 1439 O O . GLY B 1 66 ? 7.094 17.516 6.832 1 93.12 66 GLY B O 1
ATOM 1440 N N . PRO B 1 67 ? 8.367 17.328 8.781 1 95.06 67 PRO B N 1
ATOM 1441 C CA . PRO B 1 67 ? 7.941 15.93 8.922 1 95.06 67 PRO B CA 1
ATOM 1442 C C . PRO B 1 67 ? 6.445 15.789 9.203 1 95.06 67 PRO B C 1
ATOM 1444 O O . PRO B 1 67 ? 5.848 16.672 9.828 1 95.06 67 PRO B O 1
ATOM 1447 N N . TRP B 1 68 ? 5.922 14.758 8.719 1 95.69 68 TRP B N 1
ATOM 1448 C CA . TRP B 1 68 ? 4.547 14.422 9.062 1 95.69 68 TRP B CA 1
ATOM 1449 C C . TRP B 1 68 ? 4.414 14.094 10.547 1 95.69 68 TRP B C 1
ATOM 1451 O O . TRP B 1 68 ? 5.395 13.719 11.195 1 95.69 68 TRP B O 1
ATOM 1461 N N . PRO B 1 69 ? 3.119 14.312 11.086 1 95.5 69 PRO B N 1
ATOM 1462 C CA . PRO B 1 69 ? 2.928 13.836 12.461 1 95.5 69 PRO B CA 1
ATOM 1463 C C . PRO B 1 69 ? 3.283 12.359 12.633 1 95.5 69 PRO B C 1
ATOM 1465 O O . PRO B 1 69 ? 3.178 11.586 11.688 1 95.5 69 PRO B O 1
ATOM 1468 N N . GLU B 1 70 ? 3.73 12.031 13.812 1 94.62 70 GLU B N 1
ATOM 1469 C CA . GLU B 1 70 ? 4.23 10.688 14.094 1 94.62 70 GLU B CA 1
ATOM 1470 C C . GLU B 1 70 ? 3.205 9.625 13.711 1 94.62 70 GLU B C 1
ATOM 1472 O O . GLU B 1 70 ? 3.559 8.586 13.148 1 94.62 70 GLU B O 1
ATOM 1477 N N . ILE B 1 71 ? 1.975 9.891 14.062 1 94.62 71 ILE B N 1
ATOM 1478 C CA . ILE B 1 71 ? 0.928 8.906 13.805 1 94.62 71 ILE B CA 1
ATOM 1479 C C . ILE B 1 71 ? 0.816 8.656 12.305 1 94.62 71 ILE B C 1
ATOM 1481 O O . ILE B 1 71 ? 0.671 7.512 11.875 1 94.62 71 ILE B O 1
ATOM 1485 N N . LEU B 1 72 ? 0.852 9.703 11.547 1 95.88 72 LEU B N 1
ATOM 1486 C CA . LEU B 1 72 ? 0.804 9.539 10.102 1 95.88 72 LEU B CA 1
ATOM 1487 C C . LEU B 1 72 ? 2.023 8.773 9.602 1 95.88 72 LEU B C 1
ATOM 1489 O O . LEU B 1 72 ? 1.912 7.934 8.703 1 95.88 72 LEU B O 1
ATOM 1493 N N . GLN B 1 73 ? 3.184 9.062 10.133 1 97.12 73 GLN B N 1
ATOM 1494 C CA . GLN B 1 73 ? 4.383 8.344 9.727 1 97.12 73 GLN B CA 1
ATOM 1495 C C . GLN B 1 73 ? 4.234 6.844 9.969 1 97.12 73 GLN B C 1
ATOM 1497 O O . GLN B 1 73 ? 4.617 6.027 9.125 1 97.12 73 GLN B O 1
ATOM 1502 N N . ARG B 1 74 ? 3.695 6.516 11.062 1 97.12 74 ARG B N 1
ATOM 1503 C CA . ARG B 1 74 ? 3.475 5.109 11.383 1 97.12 74 ARG B CA 1
ATOM 1504 C C . ARG B 1 74 ? 2.498 4.473 10.398 1 97.12 74 ARG B C 1
ATOM 1506 O O . ARG B 1 74 ? 2.709 3.344 9.953 1 97.12 74 ARG B O 1
ATOM 1513 N N . CYS B 1 75 ? 1.437 5.16 10.078 1 97.5 75 CYS B N 1
ATOM 1514 C CA . CYS B 1 75 ? 0.45 4.629 9.148 1 97.5 75 CYS B CA 1
ATOM 1515 C C . CYS B 1 75 ? 1.056 4.449 7.758 1 97.5 75 CYS B C 1
ATOM 1517 O O . CYS B 1 75 ? 0.814 3.438 7.098 1 97.5 75 CYS B O 1
ATOM 1519 N N . LEU B 1 76 ? 1.818 5.355 7.367 1 97.38 76 LEU B N 1
ATOM 1520 C CA . LEU B 1 76 ? 2.482 5.25 6.074 1 97.38 76 LEU B CA 1
ATOM 1521 C C . LEU B 1 76 ? 3.426 4.055 6.039 1 97.38 76 LEU B C 1
ATOM 1523 O O . LEU B 1 76 ? 3.453 3.307 5.059 1 97.38 76 LEU B O 1
ATOM 1527 N N . GLY B 1 77 ? 4.176 3.9 7.094 1 97.81 77 GLY B N 1
ATOM 1528 C CA . GLY B 1 77 ? 5.008 2.713 7.188 1 97.81 77 GLY B CA 1
ATOM 1529 C C . GLY B 1 77 ? 4.227 1.421 7.047 1 97.81 77 GLY B C 1
ATOM 1530 O O . GLY B 1 77 ? 4.645 0.51 6.328 1 97.81 77 GLY B O 1
ATOM 1531 N N . ARG B 1 78 ? 3.117 1.354 7.582 1 97.69 78 ARG B N 1
ATOM 1532 C CA . ARG B 1 78 ? 2.295 0.148 7.59 1 97.69 78 ARG B CA 1
ATOM 1533 C C . ARG B 1 78 ? 1.771 -0.165 6.191 1 97.69 78 ARG B C 1
ATOM 1535 O O . ARG B 1 78 ? 1.803 -1.317 5.754 1 97.69 78 ARG B O 1
ATOM 1542 N N . ILE B 1 79 ? 1.242 0.81 5.551 1 97.25 79 ILE B N 1
ATOM 1543 C CA . ILE B 1 79 ? 0.662 0.535 4.242 1 97.25 79 ILE B CA 1
ATOM 1544 C C . ILE B 1 79 ? 1.766 0.145 3.26 1 97.25 79 ILE B C 1
ATOM 1546 O O . ILE B 1 79 ? 1.565 -0.718 2.402 1 97.25 79 ILE B O 1
ATOM 1550 N N . TRP B 1 80 ? 2.932 0.707 3.395 1 97.19 80 TRP B N 1
ATOM 1551 C CA . TRP B 1 80 ? 4.051 0.301 2.551 1 97.19 80 TRP B CA 1
ATOM 1552 C C . TRP B 1 80 ? 4.488 -1.123 2.877 1 97.19 80 TRP B C 1
ATOM 1554 O O . TRP B 1 80 ? 4.816 -1.9 1.976 1 97.19 80 TRP B O 1
ATOM 1564 N N . ASP B 1 81 ? 4.461 -1.48 4.137 1 97.62 81 ASP B N 1
ATOM 1565 C CA . ASP B 1 81 ? 4.766 -2.855 4.516 1 97.62 81 ASP B CA 1
ATOM 1566 C C . ASP B 1 81 ? 3.768 -3.83 3.896 1 97.62 81 ASP B C 1
ATOM 1568 O O . ASP B 1 81 ? 4.156 -4.875 3.369 1 97.62 81 ASP B O 1
ATOM 1572 N N . MET B 1 82 ? 2.561 -3.436 4.027 1 97.12 82 MET B N 1
ATOM 1573 C CA . MET B 1 82 ? 1.516 -4.277 3.453 1 97.12 82 MET B CA 1
ATOM 1574 C C . MET B 1 82 ? 1.74 -4.48 1.959 1 97.12 82 MET B C 1
ATOM 1576 O O . MET B 1 82 ? 1.637 -5.602 1.458 1 97.12 82 MET B O 1
ATOM 1580 N N . TYR B 1 83 ? 2.068 -3.439 1.269 1 96.5 83 TYR B N 1
ATOM 1581 C CA . TYR B 1 83 ? 2.324 -3.518 -0.165 1 96.5 83 TYR B CA 1
ATOM 1582 C C . TYR B 1 83 ? 3.521 -4.414 -0.457 1 96.5 83 TYR B C 1
ATOM 1584 O O . TYR B 1 83 ? 3.447 -5.301 -1.31 1 96.5 83 TYR B O 1
ATOM 1592 N N . HIS B 1 84 ? 4.602 -4.223 0.247 1 97.06 84 HIS B N 1
ATOM 1593 C CA . HIS B 1 84 ? 5.82 -4.992 0.019 1 97.06 84 HIS B CA 1
ATOM 1594 C C . HIS B 1 84 ? 5.625 -6.461 0.391 1 97.06 84 HIS B C 1
ATOM 1596 O O . HIS B 1 84 ? 6.125 -7.352 -0.3 1 97.06 84 HIS B O 1
ATOM 1602 N N . GLU B 1 85 ? 4.93 -6.727 1.417 1 97.12 85 GLU B N 1
ATOM 1603 C CA . GLU B 1 85 ? 4.645 -8.102 1.811 1 97.12 85 GLU B CA 1
ATOM 1604 C C . GLU B 1 85 ? 3.826 -8.828 0.742 1 97.12 85 GLU B C 1
ATOM 1606 O O . GLU B 1 85 ? 4.086 -9.992 0.433 1 97.12 85 GLU B O 1
ATOM 1611 N N . GLN B 1 86 ? 2.869 -8.102 0.26 1 96.19 86 GLN B N 1
ATOM 1612 C CA . GLN B 1 86 ? 2.047 -8.688 -0.795 1 96.19 86 GLN B CA 1
ATOM 1613 C C . GLN B 1 86 ? 2.889 -9.023 -2.023 1 96.19 86 GLN B C 1
ATOM 1615 O O . GLN B 1 86 ? 2.703 -10.078 -2.639 1 96.19 86 GLN B O 1
ATOM 1620 N N . ASN B 1 87 ? 3.738 -8.141 -2.348 1 95.44 87 ASN B N 1
ATOM 1621 C CA . ASN B 1 87 ? 4.629 -8.359 -3.484 1 95.44 87 ASN B CA 1
ATOM 1622 C C . ASN B 1 87 ? 5.527 -9.57 -3.264 1 95.44 87 ASN B C 1
ATOM 1624 O O . ASN B 1 87 ? 5.68 -10.414 -4.152 1 95.44 87 ASN B O 1
ATOM 1628 N N . LEU B 1 88 ? 6.094 -9.656 -2.131 1 97.31 88 LEU B N 1
ATOM 1629 C CA . LEU B 1 88 ? 6.941 -10.797 -1.793 1 97.31 88 LEU B CA 1
ATOM 1630 C C . LEU B 1 88 ? 6.148 -12.102 -1.844 1 97.31 88 LEU B C 1
ATOM 1632 O O . LEU B 1 88 ? 6.633 -13.109 -2.367 1 97.31 88 LEU B O 1
ATOM 1636 N N . SER B 1 89 ? 4.988 -12.125 -1.305 1 97.19 89 SER B N 1
ATOM 1637 C CA . SER B 1 89 ? 4.133 -13.305 -1.313 1 97.19 89 SER B CA 1
ATOM 1638 C C . SER B 1 89 ? 3.816 -13.75 -2.738 1 97.19 89 SER B C 1
ATOM 1640 O O . SER B 1 89 ? 3.812 -14.945 -3.035 1 97.19 89 SER B O 1
ATOM 1642 N N . ARG B 1 90 ? 3.633 -12.859 -3.564 1 97.12 90 ARG B N 1
ATOM 1643 C CA . ARG B 1 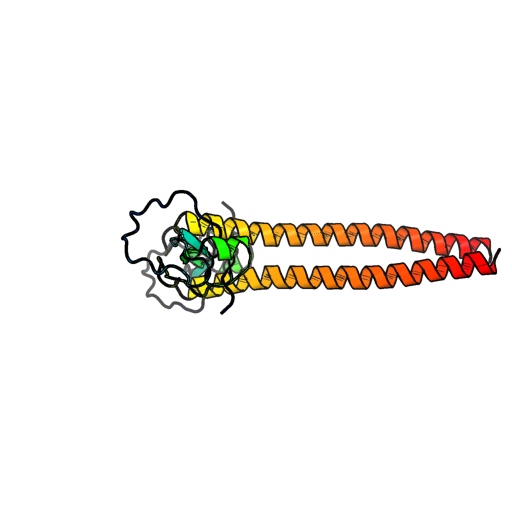90 ? 3.314 -13.188 -4.953 1 97.12 90 ARG B CA 1
ATOM 1644 C C . ARG B 1 90 ? 4.492 -13.875 -5.637 1 97.12 90 ARG B C 1
ATOM 1646 O O . ARG B 1 90 ? 4.305 -14.844 -6.379 1 97.12 90 ARG B O 1
ATOM 1653 N N . VAL B 1 91 ? 5.648 -13.375 -5.359 1 97.31 91 VAL B N 1
ATOM 1654 C CA . VAL B 1 91 ? 6.859 -13.969 -5.914 1 97.31 91 VAL B CA 1
ATOM 1655 C C . VAL B 1 91 ? 7.012 -15.406 -5.402 1 97.31 91 VAL B C 1
ATOM 1657 O O . VAL B 1 91 ? 7.312 -16.312 -6.172 1 97.31 91 VAL B O 1
ATOM 1660 N N . LYS B 1 92 ? 6.781 -15.633 -4.188 1 97.62 92 LYS B N 1
ATOM 1661 C CA . LYS B 1 92 ? 6.863 -16.969 -3.592 1 97.62 92 LYS B CA 1
ATOM 1662 C C . LYS B 1 92 ? 5.828 -17.906 -4.199 1 97.62 92 LYS B C 1
ATOM 1664 O O . LYS B 1 92 ? 6.125 -19.062 -4.48 1 97.62 92 LYS B O 1
ATOM 1669 N N . ASP B 1 93 ? 4.66 -17.375 -4.34 1 98 93 ASP B N 1
ATOM 1670 C CA . ASP B 1 93 ? 3.59 -18.156 -4.949 1 98 93 ASP B CA 1
ATOM 1671 C C . ASP B 1 93 ? 3.977 -18.609 -6.355 1 98 93 ASP B C 1
ATOM 1673 O O . ASP B 1 93 ? 3.73 -19.766 -6.734 1 98 93 ASP B O 1
ATOM 1677 N N . LYS B 1 94 ? 4.512 -17.75 -7.102 1 97.5 94 LYS B N 1
ATOM 1678 C CA . LYS B 1 94 ? 4.938 -18.062 -8.461 1 97.5 94 LYS B CA 1
ATOM 1679 C C . LYS B 1 94 ? 5.992 -19.172 -8.461 1 97.5 94 LYS B C 1
ATOM 1681 O O . LYS B 1 94 ? 5.926 -20.094 -9.273 1 97.5 94 LYS B O 1
ATOM 1686 N N . GLN B 1 95 ? 6.91 -19.062 -7.566 1 98.06 95 GLN B N 1
ATOM 1687 C CA . GLN B 1 95 ? 7.957 -20.078 -7.477 1 98.06 95 GLN B CA 1
ATOM 1688 C C . GLN B 1 95 ? 7.379 -21.438 -7.117 1 98.06 95 GLN B C 1
ATOM 1690 O O . GLN B 1 95 ? 7.762 -22.453 -7.703 1 98.06 95 GLN B O 1
ATOM 1695 N N . ALA B 1 96 ? 6.531 -21.453 -6.18 1 98.25 96 ALA B N 1
ATOM 1696 C CA . ALA B 1 96 ? 5.875 -22.688 -5.777 1 98.25 96 ALA B CA 1
ATOM 1697 C C . ALA B 1 96 ? 5.07 -23.281 -6.926 1 98.25 96 ALA B C 1
ATOM 1699 O O . ALA B 1 96 ? 5.086 -24.5 -7.148 1 98.25 96 ALA B O 1
ATOM 1700 N N . HIS B 1 97 ? 4.387 -22.422 -7.629 1 97.94 97 HIS B N 1
ATOM 1701 C CA . HIS B 1 97 ? 3.615 -22.859 -8.789 1 97.94 97 HIS B CA 1
ATOM 1702 C C . HIS B 1 97 ? 4.516 -23.5 -9.844 1 97.94 97 HIS B C 1
ATOM 1704 O O . HIS B 1 97 ? 4.199 -24.562 -10.383 1 97.94 97 HIS B O 1
ATOM 1710 N N . GLU B 1 98 ? 5.559 -22.844 -10.102 1 98.31 98 GLU B N 1
ATOM 1711 C CA . GLU B 1 98 ? 6.492 -23.344 -11.109 1 98.31 98 GLU B CA 1
ATOM 1712 C C . GLU B 1 98 ? 7.035 -24.719 -10.727 1 98.31 98 GLU B C 1
ATOM 1714 O O . GLU B 1 98 ? 7.16 -25.594 -11.57 1 98.31 98 GLU B O 1
ATOM 1719 N N . LYS B 1 99 ? 7.387 -24.891 -9.477 1 98.44 99 LYS B N 1
ATOM 1720 C CA . LYS B 1 99 ? 7.879 -26.188 -9 1 98.44 99 LYS B CA 1
ATOM 1721 C C . LYS B 1 99 ? 6.816 -27.266 -9.156 1 98.44 99 LYS B C 1
ATOM 1723 O O . LYS B 1 99 ? 7.117 -28.375 -9.609 1 98.44 99 LYS B O 1
ATOM 1728 N N . GLU B 1 100 ? 5.625 -26.984 -8.789 1 98.44 100 GLU B N 1
ATOM 1729 C CA . GLU B 1 100 ? 4.527 -27.938 -8.883 1 98.44 100 GLU B CA 1
ATOM 1730 C C . GLU B 1 100 ? 4.25 -28.328 -10.336 1 98.44 100 GLU B C 1
ATOM 1732 O O . GLU B 1 100 ? 4.129 -29.516 -10.656 1 98.44 100 GLU B O 1
ATOM 1737 N N . VAL B 1 101 ? 4.172 -27.328 -11.117 1 98.31 101 VAL B N 1
ATOM 1738 C CA . VAL B 1 101 ? 3.922 -27.562 -12.539 1 98.31 101 VAL B CA 1
ATOM 1739 C C . VAL B 1 101 ? 5.066 -28.375 -13.141 1 98.31 101 VAL B C 1
ATOM 1741 O O . VAL B 1 101 ? 4.832 -29.281 -13.945 1 98.31 101 VAL B O 1
ATOM 1744 N N . GLY B 1 102 ? 6.266 -28.094 -12.766 1 98.25 102 GLY B N 1
ATOM 1745 C CA . GLY B 1 102 ? 7.414 -28.859 -13.219 1 98.25 102 GLY B CA 1
ATOM 1746 C C . GLY B 1 102 ? 7.328 -30.328 -12.859 1 98.25 102 GLY B C 1
ATOM 1747 O O . GLY B 1 102 ? 7.613 -31.188 -13.688 1 98.25 102 GLY B O 1
ATOM 1748 N N . LYS B 1 103 ? 6.977 -30.594 -11.672 1 98 103 LYS B N 1
ATOM 1749 C CA . LYS B 1 103 ? 6.828 -31.984 -11.219 1 98 103 LYS B CA 1
ATOM 1750 C C . LYS B 1 103 ? 5.758 -32.719 -12.023 1 98 103 LYS B C 1
ATOM 1752 O O . LYS B 1 103 ? 5.957 -33.875 -12.43 1 98 103 LYS B O 1
ATOM 1757 N N . LEU B 1 104 ? 4.629 -32.031 -12.25 1 97.62 104 LEU B N 1
ATOM 1758 C CA . LEU B 1 104 ? 3.529 -32.656 -12.984 1 97.62 104 LEU B CA 1
ATOM 1759 C C . LEU B 1 104 ? 3.916 -32.906 -14.445 1 97.62 104 LEU B C 1
ATOM 1761 O O . LEU B 1 104 ? 3.586 -33.938 -15.008 1 97.62 104 LEU B O 1
ATOM 1765 N N . LYS B 1 105 ? 4.598 -31.984 -15.023 1 97.69 105 LYS B N 1
ATOM 1766 C CA . LYS B 1 105 ? 5.043 -32.156 -16.406 1 97.69 105 LYS B CA 1
ATOM 1767 C C . LYS B 1 105 ? 6.035 -33.312 -16.531 1 97.69 105 LYS B C 1
ATOM 1769 O O . LYS B 1 105 ? 5.98 -34.062 -17.5 1 97.69 105 LYS B O 1
ATOM 1774 N N . LYS B 1 106 ? 6.941 -33.469 -15.594 1 96.69 106 LYS B N 1
ATOM 1775 C CA . LYS B 1 106 ? 7.867 -34.625 -15.586 1 96.69 106 LYS B CA 1
ATOM 1776 C C . LYS B 1 106 ? 7.117 -35.938 -15.453 1 96.69 106 LYS B C 1
ATOM 1778 O O . LYS B 1 106 ? 7.492 -36.938 -16.078 1 96.69 106 LYS B O 1
ATOM 1783 N N . GLY B 1 107 ? 6.164 -35.875 -14.648 1 94.06 107 GLY B N 1
ATOM 1784 C CA . GLY B 1 107 ? 5.328 -37.062 -14.508 1 94.06 107 GLY B CA 1
ATOM 1785 C C . GLY B 1 107 ? 4.648 -37.469 -15.797 1 94.06 107 GLY B C 1
ATOM 1786 O O . GLY B 1 107 ? 4.617 -38.625 -16.141 1 94.06 107 GLY B O 1
ATOM 1787 N N . ILE B 1 108 ? 4.133 -36.531 -16.469 1 94.44 108 ILE B N 1
ATOM 1788 C CA . ILE B 1 108 ? 3.477 -36.781 -17.75 1 94.44 108 ILE B CA 1
ATOM 1789 C C . ILE B 1 108 ? 4.5 -37.312 -18.75 1 94.44 108 ILE B C 1
ATOM 1791 O O . ILE B 1 108 ? 4.23 -38.25 -19.5 1 94.44 108 ILE B O 1
ATOM 1795 N N . GLU B 1 109 ? 5.645 -36.625 -18.797 1 94 109 GLU B N 1
ATOM 1796 C CA . GLU B 1 109 ? 6.711 -37.062 -19.703 1 94 109 GLU B CA 1
ATOM 1797 C C . GLU B 1 109 ? 7.125 -38.5 -19.391 1 94 109 GLU B C 1
ATOM 1799 O O . GLU B 1 109 ? 7.301 -39.312 -20.312 1 94 109 GLU B O 1
ATOM 1804 N N . PHE B 1 110 ? 7.285 -38.875 -18.141 1 93.88 110 PHE B N 1
ATOM 1805 C CA . PHE B 1 110 ? 7.648 -40.219 -17.719 1 93.88 110 PHE B CA 1
ATOM 1806 C C . PHE B 1 110 ? 6.609 -41.219 -18.188 1 93.88 110 PHE B C 1
ATOM 1808 O O . PHE B 1 110 ? 6.957 -42.25 -18.766 1 93.88 110 PHE B O 1
ATOM 1815 N N . LEU B 1 111 ? 5.355 -40.969 -18.094 1 90.12 111 LEU B N 1
ATOM 1816 C CA . LEU B 1 111 ? 4.277 -41.875 -18.469 1 90.12 111 LEU B CA 1
ATOM 1817 C C . LEU B 1 111 ? 4.18 -42 -20 1 90.12 111 LEU B C 1
ATOM 1819 O O . LEU B 1 111 ? 3.898 -43.094 -20.516 1 90.12 111 LEU B O 1
ATOM 1823 N N . SER B 1 112 ? 4.391 -40.938 -20.625 1 88.94 112 SER B N 1
ATOM 1824 C CA . SER B 1 112 ? 4.32 -40.938 -22.078 1 88.94 112 SER B CA 1
ATOM 1825 C C . SER B 1 112 ? 5.461 -41.781 -22.672 1 88.94 112 SER B C 1
ATOM 1827 O O . SER B 1 112 ? 5.289 -42.406 -23.703 1 88.94 112 SER B O 1
ATOM 1829 N N . ASN B 1 113 ? 6.625 -41.688 -22.078 1 88.12 113 ASN B N 1
ATOM 1830 C CA . ASN B 1 113 ? 7.793 -42.406 -22.594 1 88.12 113 ASN B CA 1
ATOM 1831 C C . ASN B 1 113 ? 7.742 -43.875 -22.25 1 88.12 113 ASN B C 1
ATOM 1833 O O . ASN B 1 113 ? 8.305 -44.719 -22.969 1 88.12 113 ASN B O 1
ATOM 1837 N N . ASN B 1 114 ? 7.227 -44.219 -21.141 1 78.94 114 ASN B N 1
ATOM 1838 C CA . ASN B 1 114 ? 7.191 -45.625 -20.75 1 78.94 114 ASN B CA 1
ATOM 1839 C C . ASN B 1 114 ? 6.023 -46.375 -21.406 1 78.94 114 ASN B C 1
ATOM 1841 O O . ASN B 1 114 ? 5.988 -47.594 -21.406 1 78.94 114 ASN B O 1
ATOM 1845 N N . TYR B 1 115 ? 5.051 -45.719 -21.812 1 72.19 115 TYR B N 1
ATOM 1846 C CA . TYR B 1 115 ? 3.949 -46.406 -22.469 1 72.19 115 TYR B CA 1
ATOM 1847 C C . TYR B 1 115 ? 3.971 -46.188 -23.984 1 72.19 115 TYR B C 1
ATOM 1849 O O . TYR B 1 115 ? 3.076 -46.625 -24.703 1 72.19 115 TYR B O 1
ATOM 1857 N N . SER B 1 116 ? 4.789 -45.344 -24.469 1 56.31 116 SER B N 1
ATOM 1858 C CA . SER B 1 116 ? 5.051 -45.438 -25.891 1 56.31 116 SER B CA 1
ATOM 1859 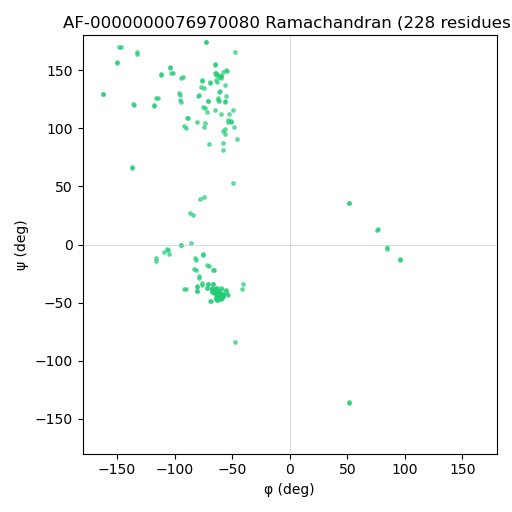C C . SER B 1 116 ? 5.852 -46.688 -26.234 1 56.31 116 SER B C 1
ATOM 1861 O O . SER B 1 116 ? 6.668 -47.125 -25.422 1 56.31 116 SER B O 1
#

Sequence (232 aa):
QETPDSVVEPSFRGSYTESEPTCMMHHQRPKKMVAFEGALTGRRFLGCPVSQDEGVNCGVVEWVDGPWPEILQRCLGRIWDMYHEQNLSRVKDKQAHEKEVGKLKKGIEFLSNNYSQETPDSVVEPSFRGSYTESEPTCMMHHQRPKKMVAFEGALTGRRFLGCPVSQDEGVNCGVVEWVDGPWPEILQRCLGRIWDMYHEQNLSRVKDKQAHEKEVGKLKKGIEFLSNNYS